Protein AF-A0AAT9FM76-F1 (afdb_monomer)

Secondary structure (DSSP, 8-state):
----------------PPPEEEEEEEETTTSTT----TT--BSSTTT-BS--EEEEE-SBSSSSSHHHHTS-B-TTSPBP-SBPPEEETTEEESEEEE-SEEEE-S--SSSHHHHHTTEEEE-TTSS--EEEEEB-TTEEEEEEEEE---SSTT---EEEEEEE-SSSSS--EE-B-EEEES----SS---EEEEEEB-SS--EEEES--SEEEEEEE--SEEEEEEE-TTSTT------B-EEEEEEEEPPPHHHHHHHHHHHHHHHHHTT-

Solvent-accessible surface area (backbone atoms only — not comparable to full-atom values): 14380 Å² total; per-residue (Å²): 133,87,81,83,80,80,84,79,80,80,79,78,77,78,77,78,71,61,57,30,37,30,41,32,35,28,47,60,61,76,48,88,82,52,60,82,62,63,67,48,64,28,68,56,86,92,72,45,36,25,34,62,38,75,41,52,43,68,36,49,56,78,68,89,32,57,76,59,36,71,65,44,33,19,41,86,62,49,72,66,75,60,52,34,71,47,76,55,96,96,46,71,21,38,56,45,43,40,21,70,30,63,42,62,27,75,69,40,63,90,41,45,50,34,40,46,44,15,12,18,31,19,8,83,58,72,65,19,15,38,36,41,38,32,47,40,94,55,52,58,31,32,32,38,40,41,32,32,32,54,67,47,88,62,37,42,30,12,29,34,35,38,20,43,41,90,45,96,85,55,88,46,49,72,30,24,46,35,40,31,28,48,17,22,65,71,85,93,56,88,39,69,54,50,78,45,50,58,41,98,75,54,48,84,44,80,36,72,45,28,28,30,40,36,40,32,73,32,68,66,46,31,37,28,45,39,19,33,5,44,83,47,99,82,54,28,36,36,10,38,40,5,29,40,32,42,37,37,39,66,51,78,61,70,62,60,58,48,48,53,51,50,53,53,49,52,52,56,59,62,72,75,112

InterPro domains:
  IPR013424 PEP-CTERM protein-sorting domain [PF07589] (250-272)
  IPR013424 PEP-CTERM protein-sorting domain [TIGR02595] (251-273)

Structure (mmCIF, N/CA/C/O backbone):
data_AF-A0AAT9FM76-F1
#
_entry.id   AF-A0AAT9FM76-F1
#
loop_
_atom_site.group_PDB
_atom_site.id
_atom_site.type_symbol
_atom_site.label_atom_id
_atom_site.label_alt_id
_atom_site.label_comp_id
_atom_site.label_asym_id
_atom_site.label_entity_id
_atom_site.label_seq_id
_atom_site.pdbx_PDB_ins_code
_atom_site.Cartn_x
_atom_site.Cartn_y
_atom_site.Cartn_z
_atom_site.occupancy
_atom_site.B_iso_or_equiv
_atom_site.auth_seq_id
_atom_site.auth_comp_id
_atom_site.auth_asym_id
_atom_site.auth_atom_id
_atom_site.pdbx_PDB_model_num
ATOM 1 N N . MET A 1 1 ? -31.588 51.325 26.962 1.00 45.56 1 MET A N 1
ATOM 2 C CA . MET A 1 1 ? -31.644 50.296 25.898 1.00 45.56 1 MET A CA 1
ATOM 3 C C . MET A 1 1 ? -30.434 49.378 26.045 1.00 45.56 1 MET 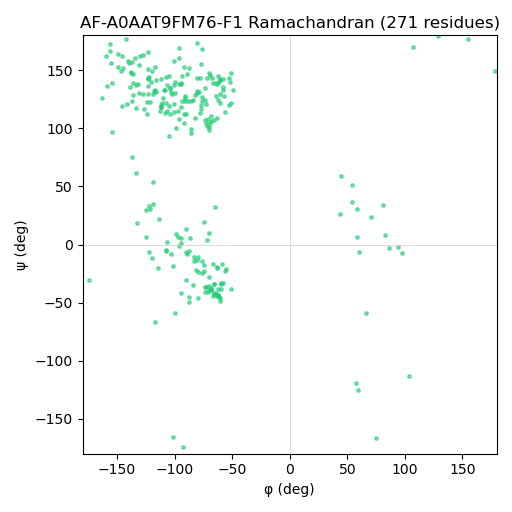A C 1
ATOM 5 O O . MET A 1 1 ? -29.325 49.854 25.832 1.00 45.56 1 MET A O 1
ATOM 9 N N . PRO A 1 2 ? -30.588 48.119 26.488 1.00 49.59 2 PRO A N 1
ATOM 10 C CA . PRO A 1 2 ? -29.449 47.225 26.673 1.00 49.59 2 PRO A CA 1
ATOM 11 C C . PRO A 1 2 ? -28.959 46.690 25.317 1.00 49.59 2 PRO A C 1
ATOM 13 O O . PRO A 1 2 ? -29.726 46.098 24.557 1.00 49.59 2 PRO A O 1
ATOM 16 N N . LYS A 1 3 ? -27.676 46.914 25.008 1.00 48.81 3 LYS A N 1
ATOM 17 C CA . LYS A 1 3 ? -26.989 46.364 23.830 1.00 48.81 3 LYS A CA 1
ATOM 18 C C . LYS A 1 3 ? -26.838 44.849 24.005 1.00 48.81 3 LYS A C 1
ATOM 20 O O . LYS A 1 3 ? -26.067 44.401 24.848 1.00 48.81 3 LYS A O 1
ATOM 25 N N . LYS A 1 4 ? -27.567 44.057 23.214 1.00 54.88 4 LYS A N 1
ATOM 26 C CA . LYS A 1 4 ? -27.349 42.607 23.115 1.00 54.88 4 LYS A CA 1
ATOM 27 C C . LYS A 1 4 ? -26.062 42.362 22.325 1.00 54.88 4 LYS A C 1
ATOM 29 O O . LYS A 1 4 ? -26.047 42.523 21.110 1.00 54.88 4 LYS A O 1
ATOM 34 N N . ILE A 1 5 ? -24.988 42.001 23.022 1.00 60.88 5 ILE A N 1
ATOM 35 C CA . ILE A 1 5 ? -23.754 41.511 22.402 1.00 60.88 5 ILE A CA 1
ATOM 36 C C . ILE A 1 5 ? -24.001 40.055 22.000 1.00 60.88 5 ILE A C 1
ATOM 38 O O . ILE A 1 5 ? -24.215 39.191 22.849 1.00 60.88 5 ILE A O 1
ATOM 42 N N . LEU A 1 6 ? -24.018 39.795 20.695 1.00 55.66 6 LEU A N 1
ATOM 43 C CA . LEU A 1 6 ? -24.096 38.454 20.134 1.00 55.66 6 LEU A CA 1
ATOM 44 C C . LEU A 1 6 ? -22.663 37.900 20.058 1.00 55.66 6 LEU A C 1
ATOM 46 O O . LEU A 1 6 ? -21.933 38.216 19.125 1.00 55.66 6 LEU A O 1
ATOM 50 N N . LEU A 1 7 ? -22.233 37.118 21.055 1.00 52.25 7 LEU A N 1
ATOM 51 C CA . LEU A 1 7 ? -20.995 36.341 20.931 1.00 52.25 7 LEU A CA 1
ATOM 52 C C . LEU A 1 7 ? -21.253 35.163 19.987 1.00 52.25 7 LEU A C 1
ATOM 54 O O . LEU A 1 7 ? -21.944 34.207 20.344 1.00 52.25 7 LEU A O 1
ATOM 58 N N . LEU A 1 8 ? -20.707 35.254 18.777 1.00 58.00 8 LEU A N 1
ATOM 59 C CA . LEU A 1 8 ? -20.619 34.149 17.835 1.00 58.00 8 LEU A CA 1
ATOM 60 C C . LEU A 1 8 ? -19.339 33.369 18.161 1.00 58.00 8 LEU A C 1
ATOM 62 O O . LEU A 1 8 ? -18.244 33.794 17.809 1.00 58.00 8 LEU A O 1
ATOM 66 N N . PHE A 1 9 ? -19.466 32.256 18.882 1.00 56.62 9 PHE A N 1
ATOM 67 C CA . PHE A 1 9 ? -18.359 31.316 19.040 1.00 56.62 9 PHE A CA 1
ATOM 68 C C . PHE A 1 9 ? -18.320 30.407 17.813 1.00 56.62 9 PHE A C 1
ATOM 70 O O . PHE A 1 9 ? -19.202 29.569 17.627 1.00 56.62 9 PHE A O 1
ATOM 77 N N . ALA A 1 10 ? -17.306 30.594 16.972 1.00 57.75 10 ALA A N 1
ATOM 78 C CA . ALA A 1 10 ? -16.964 29.641 15.930 1.00 57.75 10 ALA A CA 1
ATOM 79 C C . ALA A 1 10 ? -16.352 28.406 16.604 1.00 57.75 10 ALA A C 1
ATOM 81 O O . ALA A 1 10 ? -15.207 28.437 17.047 1.00 57.75 10 ALA A O 1
ATOM 82 N N . ALA A 1 11 ? -17.132 27.334 16.734 1.00 55.53 11 ALA A N 1
ATOM 83 C CA . ALA A 1 11 ? -16.583 26.029 17.063 1.00 55.53 11 ALA A CA 1
ATOM 84 C C . ALA A 1 11 ? -15.798 25.546 15.837 1.00 55.53 11 ALA A C 1
ATOM 86 O O . ALA A 1 11 ? -16.386 25.114 14.847 1.00 55.53 11 ALA A O 1
ATOM 87 N N . THR A 1 12 ? -14.475 25.675 15.870 1.00 50.38 12 THR A N 1
ATOM 88 C CA . THR A 1 12 ? -13.605 25.022 14.893 1.00 50.38 12 THR A CA 1
ATOM 89 C C . THR A 1 12 ? -13.650 23.527 15.175 1.00 50.38 12 THR A C 1
ATOM 91 O O . THR A 1 12 ? -12.999 23.046 16.100 1.00 50.38 12 THR A O 1
ATOM 94 N N . ALA A 1 13 ? -14.467 22.797 14.419 1.00 53.22 13 ALA A N 1
ATOM 95 C CA . ALA A 1 13 ? -14.349 21.352 14.351 1.00 53.22 13 ALA A CA 1
ATOM 96 C C . ALA A 1 13 ? -13.001 21.043 13.689 1.00 53.22 13 ALA A C 1
ATOM 98 O O . ALA A 1 13 ? -12.814 21.295 12.498 1.00 53.22 13 ALA A O 1
ATOM 99 N N . SER A 1 14 ? -12.038 20.571 14.474 1.00 50.12 14 SER A N 1
ATOM 100 C CA . SER A 1 14 ? -10.797 20.030 13.935 1.00 50.12 14 SER A CA 1
ATOM 101 C C . SER A 1 14 ? -11.145 18.725 13.228 1.00 50.12 14 SER A C 1
ATOM 103 O O . SER A 1 14 ? -11.425 17.725 13.883 1.00 50.12 14 SER A O 1
ATOM 105 N N . PHE A 1 15 ? -11.178 18.736 11.898 1.00 51.34 15 PHE A N 1
ATOM 106 C CA . PHE A 1 15 ? -11.229 17.500 11.129 1.00 51.34 15 PHE A CA 1
ATOM 107 C C . PHE A 1 15 ? -9.864 16.829 11.264 1.00 51.34 15 PHE A C 1
ATOM 109 O O . PHE A 1 15 ? -8.869 17.317 10.723 1.00 51.34 15 PHE A O 1
ATOM 116 N N . THR A 1 16 ? -9.798 15.736 12.017 1.00 57.38 16 THR A N 1
ATOM 117 C CA . THR A 1 16 ? -8.650 14.835 11.972 1.00 57.38 16 THR A CA 1
ATOM 118 C C . THR A 1 16 ? -8.593 14.249 10.565 1.00 57.38 16 THR A C 1
ATOM 120 O O . THR A 1 16 ? -9.470 13.488 10.163 1.00 57.38 16 THR A O 1
ATOM 123 N N . HIS A 1 17 ? -7.599 14.667 9.777 1.00 60.97 17 HIS A N 1
ATOM 124 C CA . HIS A 1 17 ? -7.318 14.006 8.505 1.00 60.97 17 HIS A CA 1
ATOM 125 C C . HIS A 1 17 ? -6.969 12.544 8.781 1.00 60.97 17 HIS A C 1
ATOM 127 O O . HIS A 1 17 ? -6.293 12.245 9.768 1.00 60.97 17 HIS A O 1
ATOM 133 N N . ALA A 1 18 ? -7.436 11.652 7.908 1.00 75.12 18 ALA A N 1
ATOM 134 C CA . ALA A 1 18 ? -7.062 10.247 7.937 1.00 75.12 18 ALA A CA 1
ATOM 135 C C . ALA A 1 18 ? -5.530 10.131 7.949 1.00 75.12 18 ALA A C 1
ATOM 137 O O . ALA A 1 18 ? -4.851 10.633 7.049 1.00 75.12 18 ALA A O 1
ATOM 138 N N . ALA A 1 19 ? -4.981 9.506 8.990 1.00 84.94 19 ALA A N 1
ATOM 139 C CA . ALA A 1 19 ? -3.558 9.215 9.035 1.00 84.94 19 ALA A CA 1
ATOM 140 C C . ALA A 1 19 ? -3.234 8.240 7.895 1.00 84.94 19 ALA A C 1
ATOM 142 O O . ALA A 1 19 ? -3.906 7.220 7.736 1.00 84.94 19 ALA A O 1
ATOM 143 N N . THR A 1 20 ? -2.235 8.582 7.081 1.00 94.94 20 THR A N 1
ATOM 144 C CA . THR A 1 20 ? -1.738 7.696 6.023 1.00 94.94 20 THR A CA 1
ATOM 145 C C . THR A 1 20 ? -0.419 7.088 6.465 1.00 94.94 20 THR A C 1
ATOM 147 O O . THR A 1 20 ? 0.434 7.796 6.995 1.00 94.94 20 THR A O 1
ATOM 150 N N . ILE A 1 21 ? -0.243 5.790 6.271 1.00 96.31 21 ILE A N 1
ATOM 151 C CA . ILE A 1 21 ? 0.996 5.065 6.549 1.00 96.31 21 ILE A CA 1
ATOM 152 C C . ILE A 1 21 ? 1.540 4.625 5.199 1.00 96.31 21 ILE A C 1
ATOM 154 O O . ILE A 1 21 ? 0.887 3.855 4.507 1.00 96.31 21 ILE A O 1
ATOM 158 N N . GLY A 1 22 ? 2.698 5.146 4.801 1.00 96.88 22 GLY A N 1
ATOM 159 C CA . GLY A 1 22 ? 3.333 4.792 3.530 1.00 96.88 22 GLY A CA 1
ATOM 160 C C . GLY A 1 22 ? 4.566 3.951 3.781 1.00 96.88 22 GLY A C 1
ATOM 161 O O . GLY A 1 22 ? 5.378 4.311 4.637 1.00 96.88 22 GLY A O 1
ATOM 162 N N . VAL A 1 23 ? 4.704 2.852 3.052 1.00 95.12 23 VAL A N 1
ATOM 163 C CA . VAL A 1 23 ? 5.852 1.950 3.120 1.00 95.12 23 VAL A CA 1
ATOM 164 C C . VAL A 1 23 ? 6.456 1.829 1.729 1.00 95.12 23 VAL A C 1
ATOM 166 O O . VAL A 1 23 ? 5.732 1.587 0.766 1.00 95.12 23 VAL A O 1
ATOM 169 N N . ASN A 1 24 ? 7.769 2.017 1.635 1.00 94.25 24 ASN A N 1
ATOM 170 C CA . ASN A 1 24 ? 8.544 1.876 0.406 1.00 94.25 24 ASN A CA 1
ATOM 171 C C . ASN A 1 24 ? 9.582 0.759 0.577 1.00 94.25 24 ASN A C 1
ATOM 173 O O . ASN A 1 24 ? 10.308 0.752 1.576 1.00 94.25 24 ASN A O 1
ATOM 177 N N . PHE A 1 25 ? 9.665 -0.152 -0.389 1.00 91.12 25 PHE A N 1
ATOM 178 C CA . PHE A 1 25 ? 10.603 -1.269 -0.376 1.00 91.12 25 PHE A CA 1
ATOM 179 C C . PHE A 1 25 ? 11.873 -0.907 -1.155 1.00 91.12 25 PHE A C 1
ATOM 181 O O . PHE A 1 25 ? 11.840 -0.626 -2.350 1.00 91.12 25 PHE A O 1
ATOM 188 N N . LEU A 1 26 ? 13.014 -0.909 -0.468 1.00 86.69 26 LEU A N 1
ATOM 189 C CA . LEU A 1 26 ? 14.335 -0.618 -1.024 1.00 86.69 26 LEU A CA 1
ATOM 190 C C . LEU A 1 26 ? 15.099 -1.920 -1.288 1.00 86.69 26 LEU A C 1
ATOM 192 O O . LEU A 1 26 ? 15.145 -2.787 -0.422 1.00 86.69 26 LEU A O 1
ATOM 196 N N . HIS A 1 27 ? 15.784 -2.045 -2.421 1.00 83.94 27 HIS A N 1
ATOM 197 C CA . HIS A 1 27 ? 16.602 -3.218 -2.733 1.00 83.94 27 HIS A CA 1
ATOM 198 C C . HIS A 1 27 ? 17.850 -3.340 -1.837 1.00 83.94 27 HIS A C 1
ATOM 200 O O . HIS A 1 27 ? 18.877 -2.688 -2.048 1.00 83.94 27 HIS A O 1
ATOM 206 N N . ASN A 1 28 ? 17.818 -4.286 -0.898 1.00 73.38 28 ASN A N 1
ATOM 207 C CA . ASN A 1 28 ? 18.973 -4.760 -0.119 1.00 73.38 28 ASN A CA 1
ATOM 208 C C . ASN A 1 28 ? 19.713 -3.678 0.706 1.00 73.38 28 ASN A C 1
ATOM 210 O O . ASN A 1 28 ? 20.761 -3.947 1.275 1.00 73.38 28 ASN A O 1
ATOM 214 N N . GLY A 1 29 ? 19.214 -2.437 0.781 1.00 63.97 29 GLY A N 1
ATOM 215 C CA . GLY A 1 29 ? 19.699 -1.367 1.672 1.00 63.97 29 GLY A CA 1
ATOM 216 C C . GLY A 1 29 ? 21.161 -0.906 1.512 1.00 63.97 29 GLY A C 1
ATOM 217 O O . GLY A 1 29 ? 21.560 0.058 2.160 1.00 63.97 29 GLY A O 1
ATOM 218 N N . THR A 1 30 ? 21.981 -1.555 0.678 1.00 63.09 30 THR A N 1
ATOM 219 C CA . THR A 1 30 ? 23.436 -1.318 0.596 1.00 63.09 30 THR A CA 1
ATOM 220 C C . THR A 1 30 ? 23.877 -0.484 -0.601 1.00 63.09 30 THR A C 1
ATOM 222 O O . THR A 1 30 ? 25.054 -0.139 -0.702 1.00 63.09 30 THR A O 1
ATOM 225 N N . ASN A 1 31 ? 22.990 -0.186 -1.546 1.00 69.38 31 ASN A N 1
ATOM 226 C CA . ASN A 1 31 ? 23.361 0.555 -2.748 1.00 69.38 31 ASN A CA 1
ATOM 227 C C . ASN A 1 31 ? 23.099 2.059 -2.563 1.00 69.38 31 ASN A C 1
ATOM 229 O O . ASN A 1 31 ? 22.035 2.428 -2.060 1.00 69.38 31 ASN A O 1
ATOM 233 N N . PRO A 1 32 ? 24.007 2.935 -3.023 1.00 61.19 32 PRO A N 1
ATOM 234 C CA . PRO A 1 32 ? 23.791 4.381 -3.021 1.00 61.19 32 PRO A CA 1
ATOM 235 C C . PRO A 1 32 ? 22.564 4.837 -3.825 1.00 61.19 32 PRO A C 1
ATOM 237 O O . PRO A 1 32 ? 22.105 5.951 -3.619 1.00 61.19 32 PRO A O 1
ATOM 240 N N . ASP A 1 33 ? 22.005 4.007 -4.705 1.00 66.62 33 ASP A N 1
ATOM 241 C CA . ASP A 1 33 ? 20.773 4.322 -5.432 1.00 66.62 33 ASP A CA 1
ATOM 242 C C . ASP A 1 33 ? 19.497 3.865 -4.702 1.00 66.62 33 ASP A C 1
ATOM 244 O O . ASP A 1 33 ? 18.413 3.907 -5.276 1.00 66.62 33 ASP A O 1
ATOM 248 N N . ASP A 1 34 ? 19.579 3.494 -3.426 1.00 68.06 34 ASP A N 1
ATOM 249 C CA . ASP A 1 34 ? 18.416 3.221 -2.569 1.00 68.06 34 ASP A CA 1
ATOM 250 C C . ASP A 1 34 ? 18.386 4.171 -1.379 1.00 68.06 34 ASP A C 1
ATOM 252 O O . ASP A 1 34 ? 18.373 3.785 -0.210 1.00 68.06 34 ASP A O 1
ATOM 256 N N . ILE A 1 35 ? 18.435 5.461 -1.685 1.00 71.19 35 ILE A N 1
ATOM 257 C CA . ILE A 1 35 ? 18.436 6.496 -0.663 1.00 71.19 35 ILE A CA 1
ATOM 258 C C . ILE A 1 35 ? 16.997 6.854 -0.337 1.00 71.19 35 ILE A C 1
ATOM 260 O O . ILE A 1 35 ? 16.245 7.292 -1.202 1.00 71.19 35 ILE A O 1
ATOM 264 N N . ALA A 1 36 ? 16.633 6.746 0.938 1.00 76.44 36 ALA A N 1
ATOM 265 C CA . ALA A 1 36 ? 15.428 7.377 1.447 1.00 76.44 36 ALA A CA 1
ATOM 266 C C . ALA A 1 36 ? 15.419 8.862 1.051 1.00 76.44 36 ALA A C 1
ATOM 268 O O . ALA A 1 36 ? 16.311 9.620 1.429 1.00 76.44 36 ALA A O 1
ATOM 269 N N . PHE A 1 37 ? 14.392 9.311 0.332 1.00 79.44 37 PHE A N 1
ATOM 270 C CA . PHE A 1 37 ? 14.277 10.701 -0.134 1.00 79.44 37 PHE A CA 1
ATOM 271 C C . PHE A 1 37 ? 13.903 11.699 0.986 1.00 79.44 37 PHE A C 1
ATOM 273 O O . PHE A 1 37 ? 13.442 12.813 0.724 1.00 79.44 37 PHE A O 1
ATOM 280 N N . GLY A 1 38 ? 14.119 11.319 2.250 1.00 80.69 38 GLY A N 1
ATOM 281 C CA . GLY A 1 38 ? 13.852 12.132 3.430 1.00 80.69 38 GLY A CA 1
ATOM 282 C C . GLY A 1 38 ? 12.381 12.527 3.530 1.00 80.69 38 GLY A C 1
ATOM 283 O O . GLY A 1 38 ? 11.507 11.669 3.517 1.00 80.69 38 GLY A O 1
ATOM 284 N N . THR A 1 39 ? 12.127 13.833 3.635 1.00 81.88 39 THR A N 1
ATOM 285 C CA . THR A 1 39 ? 10.781 14.421 3.750 1.00 81.88 39 THR A CA 1
ATOM 286 C C . THR A 1 39 ? 10.190 14.868 2.410 1.00 81.88 39 THR A C 1
ATOM 288 O O . THR A 1 39 ? 9.134 15.510 2.384 1.00 81.88 39 THR A O 1
ATOM 291 N N . ALA A 1 40 ? 10.869 14.588 1.290 1.00 93.38 40 ALA A N 1
ATOM 292 C CA . ALA A 1 40 ? 10.354 14.937 -0.026 1.00 93.38 40 ALA A CA 1
ATOM 293 C C . ALA A 1 40 ? 9.021 14.221 -0.279 1.00 93.38 40 ALA A C 1
ATOM 295 O O . ALA A 1 40 ? 8.832 13.066 0.088 1.00 93.38 40 ALA A O 1
ATOM 296 N N . THR A 1 41 ? 8.071 14.927 -0.890 1.00 95.69 41 THR A N 1
ATOM 297 C CA . THR A 1 41 ? 6.745 14.363 -1.158 1.00 95.69 41 THR A CA 1
ATOM 298 C C . THR A 1 41 ? 6.807 13.401 -2.338 1.00 95.69 41 THR A C 1
ATOM 300 O O . THR A 1 41 ? 7.267 13.782 -3.414 1.00 95.69 41 THR A O 1
ATOM 303 N N . ALA A 1 42 ? 6.310 12.183 -2.134 1.00 96.88 42 ALA A N 1
ATOM 304 C CA . ALA A 1 42 ? 6.171 11.164 -3.168 1.00 96.88 42 ALA A CA 1
ATOM 305 C C . ALA A 1 42 ? 4.796 10.487 -3.111 1.00 96.88 42 ALA A C 1
ATOM 307 O O . ALA A 1 42 ? 4.121 10.525 -2.078 1.00 96.88 42 ALA A O 1
ATOM 308 N N . GLY A 1 43 ? 4.411 9.855 -4.217 1.00 97.19 43 GLY A N 1
ATOM 309 C CA . GLY A 1 43 ? 3.136 9.168 -4.404 1.00 97.19 43 GLY A CA 1
ATOM 310 C C . GLY A 1 43 ? 2.178 9.923 -5.324 1.00 97.19 43 GLY A C 1
ATOM 311 O O . GLY A 1 43 ? 2.405 11.076 -5.702 1.00 97.19 43 GLY A O 1
ATOM 312 N N . VAL A 1 44 ? 1.092 9.257 -5.705 1.00 97.56 44 VAL A N 1
ATOM 313 C CA . VAL A 1 44 ? 0.054 9.817 -6.572 1.00 97.56 44 VAL A CA 1
ATOM 314 C C . VAL A 1 44 ? -0.863 10.754 -5.785 1.00 97.56 44 VAL A C 1
ATOM 316 O O . VAL A 1 44 ? -1.175 10.510 -4.622 1.00 97.56 44 VAL A O 1
ATOM 319 N N . ALA A 1 45 ? -1.326 11.843 -6.401 1.00 95.75 45 ALA A N 1
ATOM 320 C CA . ALA A 1 45 ? -2.362 12.682 -5.800 1.00 95.75 45 ALA A CA 1
ATOM 321 C C . ALA A 1 45 ? -3.711 11.925 -5.740 1.00 95.75 45 ALA A C 1
ATOM 323 O O . ALA A 1 45 ? -4.031 11.208 -6.686 1.00 95.75 45 ALA A O 1
ATOM 324 N N . PRO A 1 46 ? -4.530 12.096 -4.682 1.00 95.69 46 PRO A N 1
ATOM 325 C CA . PRO A 1 46 ? -4.342 12.989 -3.533 1.00 95.69 46 PRO A CA 1
ATOM 326 C C . PRO A 1 46 ? -3.525 12.381 -2.376 1.00 95.69 46 PRO A C 1
ATOM 328 O O . PRO A 1 46 ? -3.415 13.007 -1.327 1.00 95.69 46 PRO A O 1
ATOM 331 N N . TYR A 1 47 ? -2.974 11.178 -2.538 1.00 96.19 47 TYR A N 1
ATOM 332 C CA . TYR A 1 47 ? -2.332 10.413 -1.465 1.00 96.19 47 TYR A CA 1
ATOM 333 C C . TYR A 1 47 ? -0.874 10.792 -1.196 1.00 96.19 47 TYR A C 1
ATOM 335 O O . TYR A 1 47 ? -0.315 10.354 -0.196 1.00 96.19 47 TYR A O 1
ATOM 343 N N . ALA A 1 48 ? -0.243 11.588 -2.060 1.00 96.31 48 ALA A N 1
ATOM 344 C CA . ALA A 1 48 ? 1.168 11.940 -1.943 1.00 96.31 48 ALA A CA 1
ATOM 345 C C . ALA A 1 48 ? 1.550 12.438 -0.530 1.00 96.31 48 ALA A C 1
ATOM 347 O O . ALA A 1 48 ? 0.875 13.295 0.045 1.00 96.31 48 ALA A O 1
ATOM 348 N N . GLN A 1 49 ? 2.649 11.919 0.027 1.00 95.12 49 GLN A N 1
ATOM 349 C CA . GLN A 1 49 ? 3.101 12.229 1.389 1.00 95.12 49 GLN A CA 1
ATOM 350 C C . GLN A 1 49 ? 4.619 12.395 1.482 1.00 95.12 49 GLN A C 1
ATOM 352 O O . GLN A 1 49 ? 5.362 11.854 0.664 1.00 95.12 49 GLN A O 1
ATOM 357 N N . GLY A 1 50 ? 5.077 13.137 2.496 1.00 94.00 50 GLY A N 1
ATOM 358 C CA . GLY A 1 50 ? 6.505 13.372 2.747 1.00 94.00 50 GLY A CA 1
ATOM 359 C C . GLY A 1 50 ? 7.174 12.350 3.666 1.00 94.00 50 GLY A C 1
ATOM 360 O O . GLY A 1 50 ? 8.355 12.082 3.511 1.00 94.00 50 GLY A O 1
ATOM 361 N N . ASN A 1 51 ? 6.441 11.765 4.618 1.00 93.75 51 ASN A N 1
ATOM 362 C CA . ASN A 1 51 ? 7.009 10.827 5.590 1.00 93.75 51 ASN A CA 1
ATOM 363 C C . ASN A 1 51 ? 6.736 9.384 5.154 1.00 93.75 51 ASN A C 1
ATOM 365 O O . ASN A 1 51 ? 5.627 8.887 5.339 1.00 93.75 51 ASN A O 1
ATOM 369 N N . TRP A 1 52 ? 7.726 8.729 4.551 1.00 94.75 52 TRP A N 1
ATOM 370 C CA . TRP A 1 52 ? 7.662 7.320 4.153 1.00 94.75 52 TRP A CA 1
ATOM 371 C C . TRP A 1 52 ? 8.479 6.440 5.098 1.00 94.75 52 TRP A C 1
ATOM 373 O O . TRP A 1 52 ? 9.534 6.846 5.582 1.00 94.75 52 TRP A O 1
ATOM 383 N N . ASN A 1 53 ? 7.996 5.223 5.338 1.00 93.00 53 ASN A N 1
ATOM 384 C CA . ASN A 1 53 ? 8.720 4.193 6.070 1.00 93.00 53 ASN A CA 1
ATOM 385 C C . ASN A 1 53 ? 9.492 3.347 5.055 1.00 93.00 53 ASN A C 1
ATOM 387 O O . ASN A 1 53 ? 8.887 2.665 4.230 1.00 93.00 53 ASN A O 1
ATOM 391 N N . PHE A 1 54 ? 10.816 3.425 5.080 1.00 89.62 54 PHE A N 1
ATOM 392 C CA . PHE A 1 54 ? 11.668 2.724 4.124 1.00 89.62 54 PHE A CA 1
ATOM 393 C C . PHE A 1 54 ? 12.102 1.379 4.702 1.00 89.62 54 PHE A C 1
ATOM 395 O O . PHE A 1 54 ? 12.704 1.343 5.774 1.00 89.62 54 PHE A O 1
ATOM 402 N N . MET A 1 55 ? 11.806 0.297 3.987 1.00 86.62 55 MET A N 1
ATOM 403 C CA . MET A 1 55 ? 12.158 -1.067 4.381 1.00 86.62 55 MET A CA 1
ATOM 404 C C . MET A 1 55 ? 13.287 -1.562 3.492 1.00 86.62 55 MET A C 1
ATOM 406 O O . MET A 1 55 ? 13.138 -1.588 2.270 1.00 86.62 55 MET A O 1
ATOM 410 N N . ALA A 1 56 ? 14.416 -1.941 4.086 1.00 77.12 56 ALA A N 1
ATOM 411 C CA . ALA A 1 56 ? 15.493 -2.580 3.343 1.00 77.12 56 ALA A CA 1
ATOM 412 C C . ALA A 1 56 ? 15.103 -4.037 3.109 1.00 77.12 56 ALA A C 1
ATOM 414 O O . ALA A 1 56 ? 14.940 -4.785 4.056 1.00 77.12 56 ALA A O 1
ATOM 415 N N . THR A 1 57 ? 14.925 -4.467 1.872 1.00 68.69 57 THR A N 1
ATOM 416 C CA . THR A 1 57 ? 14.412 -5.814 1.620 1.00 68.69 57 THR A CA 1
ATOM 417 C C . THR A 1 57 ? 15.505 -6.879 1.768 1.00 68.69 57 THR A C 1
ATOM 419 O O . THR A 1 57 ? 16.545 -6.756 1.119 1.00 68.69 57 THR A O 1
ATOM 422 N N . ASP A 1 58 ? 15.247 -7.954 2.507 1.00 65.69 58 ASP A N 1
ATOM 423 C CA . ASP A 1 58 ? 16.112 -9.133 2.675 1.00 65.69 58 ASP A CA 1
ATOM 424 C C . ASP A 1 58 ? 15.448 -10.440 2.179 1.00 65.69 58 ASP A C 1
ATOM 426 O O . ASP A 1 58 ? 15.687 -11.513 2.727 1.00 65.69 58 ASP A O 1
ATOM 430 N N . TRP A 1 59 ? 14.640 -10.354 1.107 1.00 65.56 59 TRP A N 1
ATOM 431 C CA . TRP A 1 59 ? 13.724 -11.391 0.574 1.00 65.56 59 TRP A CA 1
ATOM 432 C C . TRP A 1 59 ? 12.564 -11.728 1.509 1.00 65.56 59 TRP A C 1
ATOM 434 O O . TRP A 1 59 ? 11.417 -11.488 1.153 1.00 65.56 59 TRP A O 1
ATOM 444 N N . SER A 1 60 ? 12.843 -12.171 2.727 1.00 64.12 60 SER A N 1
ATOM 445 C CA . SER A 1 60 ? 11.828 -12.384 3.758 1.00 64.12 60 SER A CA 1
ATOM 446 C C . SER A 1 60 ? 12.056 -11.344 4.840 1.00 64.12 60 SER A C 1
ATOM 448 O O . SER A 1 60 ? 13.141 -11.371 5.417 1.00 64.12 60 SER A O 1
ATOM 450 N N . GLY A 1 61 ? 11.093 -10.457 5.111 1.00 58.34 61 GLY A N 1
ATOM 451 C CA . GLY A 1 61 ? 11.224 -9.293 6.005 1.00 58.34 61 GLY A CA 1
ATOM 452 C C . GLY A 1 61 ? 11.467 -9.600 7.493 1.00 58.34 61 GLY A C 1
ATOM 453 O O . GLY A 1 61 ? 11.019 -8.843 8.345 1.00 58.34 61 GLY A O 1
ATOM 454 N N . ASN A 1 62 ? 12.168 -10.687 7.805 1.00 59.12 62 ASN A N 1
ATOM 455 C CA . ASN A 1 62 ? 12.083 -11.477 9.025 1.00 59.12 62 ASN A CA 1
ATOM 456 C C . ASN A 1 62 ? 13.360 -11.396 9.874 1.00 59.12 62 ASN A C 1
ATOM 458 O O . ASN A 1 62 ? 13.650 -12.308 10.634 1.00 59.12 62 ASN A O 1
ATOM 462 N N . GLY A 1 63 ? 14.197 -10.373 9.735 1.00 60.22 63 GLY A N 1
ATOM 463 C CA . GLY A 1 63 ? 15.285 -10.208 10.703 1.00 60.22 63 GLY A CA 1
ATOM 464 C C . GLY A 1 63 ? 16.103 -8.942 10.556 1.00 60.22 63 GLY A C 1
ATOM 465 O O . GLY A 1 63 ? 16.584 -8.408 11.555 1.00 60.22 63 GLY A O 1
ATOM 466 N N . VAL A 1 64 ? 16.253 -8.422 9.336 1.00 61.41 64 VAL A N 1
ATOM 467 C CA . VAL A 1 64 ? 16.979 -7.160 9.128 1.00 61.41 64 VAL A CA 1
ATOM 468 C C . VAL A 1 64 ? 16.103 -5.943 9.467 1.00 61.41 64 VAL A C 1
ATOM 470 O O . VAL A 1 64 ? 16.632 -4.890 9.827 1.00 61.41 64 VAL A O 1
ATOM 473 N N . ASN A 1 65 ? 14.771 -6.080 9.422 1.00 64.06 65 ASN A N 1
ATOM 474 C CA . ASN A 1 65 ? 13.836 -4.952 9.520 1.00 64.06 65 ASN A CA 1
ATOM 475 C C . ASN A 1 65 ? 13.055 -4.835 10.833 1.00 64.06 65 ASN A C 1
ATOM 477 O O . ASN A 1 65 ? 12.385 -3.819 11.012 1.00 64.06 65 ASN A O 1
ATOM 481 N N . ASP A 1 66 ? 13.161 -5.779 11.770 1.00 67.31 66 ASP A N 1
ATOM 482 C CA . ASP A 1 66 ? 12.375 -5.794 13.019 1.00 67.31 66 ASP A CA 1
ATOM 483 C C . ASP A 1 66 ? 12.453 -4.445 13.778 1.00 67.31 66 ASP A C 1
ATOM 485 O O . ASP A 1 66 ? 11.468 -3.909 14.297 1.00 67.31 6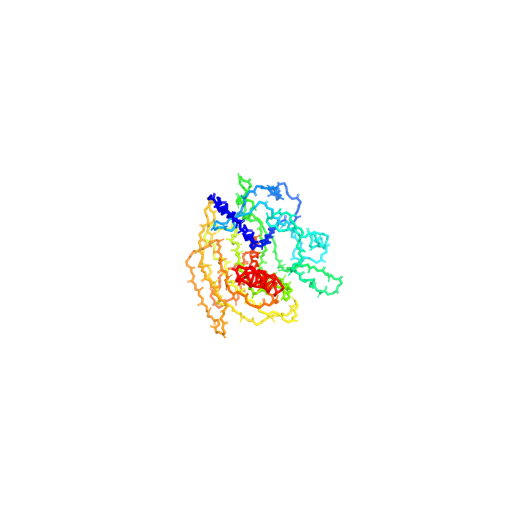6 ASP A O 1
ATOM 489 N N . ALA A 1 67 ? 13.629 -3.806 13.791 1.00 62.28 67 ALA A N 1
ATOM 490 C CA . ALA A 1 67 ? 13.814 -2.492 14.416 1.00 62.28 67 ALA A CA 1
ATOM 491 C C . ALA A 1 67 ? 13.121 -1.340 13.651 1.00 62.28 67 ALA A C 1
ATOM 493 O O . ALA A 1 67 ? 12.602 -0.405 14.265 1.00 62.28 67 ALA A O 1
ATOM 494 N N . ALA A 1 68 ? 13.084 -1.394 12.318 1.00 65.56 68 ALA A N 1
ATOM 495 C CA . ALA A 1 68 ? 12.393 -0.401 11.492 1.00 65.56 68 ALA A CA 1
ATOM 496 C C . ALA A 1 68 ? 10.864 -0.575 11.568 1.00 65.56 68 ALA A C 1
ATOM 498 O O . ALA A 1 68 ? 10.118 0.402 11.647 1.00 65.56 68 ALA A O 1
ATOM 499 N N . LEU A 1 69 ? 10.393 -1.821 11.640 1.00 70.44 69 LEU A N 1
ATOM 500 C CA . LEU A 1 69 ? 8.973 -2.177 11.672 1.00 70.44 69 LEU A CA 1
ATOM 501 C C . LEU A 1 69 ? 8.290 -1.883 13.015 1.00 70.44 69 LEU A C 1
ATOM 503 O O . LEU A 1 69 ? 7.063 -1.753 13.082 1.00 70.44 69 LEU A O 1
ATOM 507 N N . THR A 1 70 ? 9.065 -1.694 14.084 1.00 70.19 70 THR A N 1
ATOM 508 C CA . THR A 1 70 ? 8.550 -1.276 15.398 1.00 70.19 70 THR A CA 1
ATOM 509 C C . THR A 1 70 ? 8.350 0.239 15.532 1.00 70.19 70 THR A C 1
ATOM 511 O O . THR A 1 70 ? 7.635 0.671 16.440 1.00 70.19 70 THR A O 1
ATOM 514 N N . SER A 1 71 ? 8.908 1.051 14.626 1.00 85.25 71 SER A N 1
ATOM 515 C CA . SER A 1 71 ? 8.947 2.521 14.730 1.00 85.25 71 SER A CA 1
ATOM 516 C C . SER A 1 71 ? 8.299 3.257 13.548 1.00 85.25 71 SER A C 1
ATOM 518 O O . SER A 1 71 ? 8.700 4.366 13.198 1.00 85.25 71 SER A O 1
ATOM 520 N N . LEU A 1 72 ? 7.252 2.663 12.961 1.00 91.94 72 LEU A N 1
ATOM 521 C CA . LEU A 1 72 ? 6.527 3.266 11.840 1.00 91.94 72 LEU A CA 1
ATOM 522 C C . LEU A 1 72 ? 5.943 4.643 12.186 1.00 91.94 72 LEU A C 1
ATOM 524 O O . LEU A 1 72 ? 5.387 4.857 13.270 1.00 91.94 72 LEU A O 1
ATOM 528 N N . VAL A 1 73 ? 5.984 5.547 11.209 1.00 94.00 73 VAL A N 1
ATOM 529 C CA . VAL A 1 73 ? 5.377 6.879 11.264 1.00 94.00 73 VAL A CA 1
ATOM 530 C C . VAL A 1 73 ? 4.288 7.057 10.207 1.00 94.00 73 VAL A C 1
ATOM 532 O O . VAL A 1 73 ? 4.281 6.430 9.147 1.00 94.00 73 VAL A O 1
ATOM 535 N N . THR A 1 74 ? 3.347 7.940 10.513 1.00 95.31 74 THR A N 1
ATOM 536 C CA . THR A 1 74 ? 2.298 8.404 9.602 1.00 95.31 74 THR A CA 1
ATOM 537 C C . THR A 1 74 ? 2.829 9.488 8.660 1.00 95.31 74 THR A C 1
ATOM 539 O O . THR A 1 74 ? 3.915 10.033 8.859 1.00 95.31 74 THR A O 1
ATOM 542 N N . SER A 1 75 ? 2.015 9.904 7.691 1.00 93.88 75 SER A N 1
ATOM 543 C CA . SER A 1 75 ? 2.283 11.011 6.768 1.00 93.88 75 SER A CA 1
ATOM 544 C C . SER A 1 75 ? 2.593 12.340 7.468 1.00 93.88 75 SER A C 1
ATOM 546 O O . SER A 1 75 ? 3.261 13.192 6.885 1.00 93.88 75 SER A O 1
ATOM 548 N N . THR A 1 76 ? 2.183 12.507 8.730 1.00 92.50 76 THR A N 1
ATOM 549 C CA . THR A 1 76 ? 2.489 13.682 9.570 1.00 92.50 76 THR A CA 1
ATOM 550 C C . THR A 1 76 ? 3.786 13.555 10.377 1.00 92.50 76 THR A C 1
ATOM 552 O O . THR A 1 76 ? 4.203 14.521 11.011 1.00 92.50 76 THR A O 1
ATOM 555 N N . GLY A 1 77 ? 4.417 12.377 10.381 1.00 92.31 77 GLY A N 1
ATOM 556 C CA . GLY A 1 77 ? 5.573 12.052 11.219 1.00 92.31 77 GLY A CA 1
ATOM 557 C C . GLY A 1 77 ? 5.210 11.545 12.621 1.00 92.31 77 GLY A C 1
ATOM 558 O O . GLY A 1 77 ? 6.100 11.171 13.379 1.00 92.31 77 GLY A O 1
ATOM 559 N N . ALA A 1 78 ? 3.923 11.502 12.985 1.00 92.88 78 ALA A N 1
ATOM 560 C CA . ALA A 1 78 ? 3.482 10.899 14.243 1.00 92.88 78 ALA A CA 1
ATOM 561 C C . ALA A 1 78 ? 3.651 9.372 14.217 1.00 92.88 78 ALA A C 1
ATOM 563 O O . ALA A 1 78 ? 3.441 8.760 13.171 1.00 92.88 78 ALA A O 1
ATOM 564 N N . ALA A 1 79 ? 3.971 8.765 15.362 1.00 93.31 79 ALA A N 1
ATOM 565 C CA . ALA A 1 79 ? 4.073 7.313 15.494 1.00 93.31 79 ALA A CA 1
ATOM 566 C C . ALA A 1 79 ? 2.741 6.616 15.166 1.00 93.31 79 ALA A C 1
ATOM 568 O O . ALA A 1 79 ? 1.666 7.102 15.522 1.00 93.31 79 ALA A O 1
ATOM 569 N N . VAL A 1 80 ? 2.822 5.461 14.510 1.00 92.50 80 VAL A N 1
ATOM 570 C CA . VAL A 1 80 ? 1.664 4.626 14.181 1.00 92.50 80 VAL A CA 1
ATOM 571 C C . VAL A 1 80 ? 1.139 3.924 15.432 1.00 92.50 80 VAL A C 1
ATOM 573 O O . VAL A 1 80 ? 1.868 3.186 16.095 1.00 92.50 80 VAL A O 1
ATOM 576 N N . THR A 1 81 ? -0.147 4.113 15.732 1.00 91.19 81 THR A N 1
ATOM 577 C CA . THR A 1 81 ? -0.806 3.501 16.900 1.00 91.19 81 THR A CA 1
ATOM 578 C C . THR A 1 81 ? -1.892 2.496 16.541 1.00 91.19 81 THR A C 1
ATOM 580 O O . THR A 1 81 ? -2.204 1.653 17.370 1.00 91.19 81 THR A O 1
ATOM 583 N N . ASN A 1 82 ? -2.434 2.559 15.325 1.00 90.94 82 ASN A N 1
ATOM 584 C CA . ASN A 1 82 ? -3.610 1.807 14.880 1.00 90.94 82 ASN A CA 1
ATOM 585 C C . ASN A 1 82 ? -3.297 0.509 14.114 1.00 90.94 82 ASN A C 1
ATOM 587 O O . ASN A 1 82 ? -4.207 -0.133 13.593 1.00 90.94 82 ASN A O 1
ATOM 591 N N . LEU A 1 83 ? -2.020 0.125 14.037 1.00 94.31 83 LEU A N 1
ATOM 592 C CA . LEU A 1 83 ? -1.611 -1.202 13.572 1.00 94.31 83 LEU A CA 1
ATOM 593 C C . LEU A 1 83 ? -1.387 -2.131 14.767 1.00 94.31 83 LEU A C 1
ATOM 595 O O . LEU A 1 83 ? -0.781 -1.729 15.763 1.00 94.31 83 LEU A O 1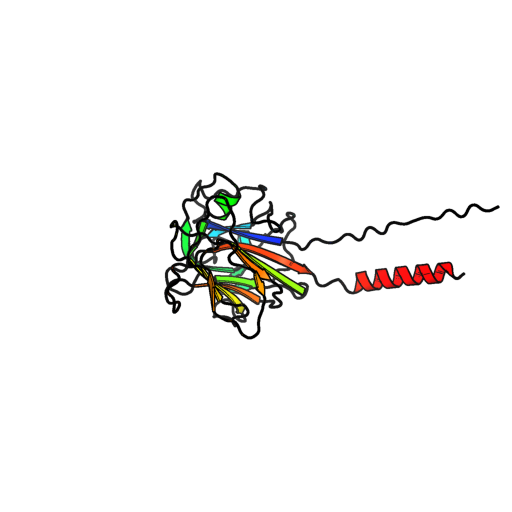
ATOM 599 N N . LEU A 1 84 ? -1.832 -3.375 14.673 1.00 94.44 84 LEU A N 1
ATOM 600 C CA . LEU A 1 84 ? -1.512 -4.420 15.637 1.00 94.44 84 LEU A CA 1
ATOM 601 C C . LEU A 1 84 ? -0.226 -5.146 15.210 1.00 94.44 84 LEU A C 1
ATOM 603 O O . LEU A 1 84 ? 0.033 -5.276 14.013 1.00 94.44 84 LEU A O 1
ATOM 607 N N . PRO A 1 85 ? 0.599 -5.618 16.161 1.00 92.56 85 PRO A N 1
ATOM 608 C CA . PRO A 1 85 ? 1.724 -6.483 15.833 1.00 92.56 85 PRO A CA 1
ATOM 609 C C . PRO A 1 85 ? 1.251 -7.813 15.233 1.00 92.56 85 PRO A C 1
ATOM 611 O O . PRO A 1 85 ? 0.301 -8.423 15.723 1.00 92.56 85 PRO A O 1
ATOM 614 N N . ILE A 1 86 ? 1.955 -8.278 14.208 1.00 91.56 86 ILE A N 1
ATOM 615 C CA . ILE A 1 86 ? 1.768 -9.556 13.530 1.00 91.56 86 ILE A CA 1
ATOM 616 C C . ILE A 1 86 ? 2.882 -10.478 14.012 1.00 91.56 86 ILE A C 1
ATOM 618 O O . ILE A 1 86 ? 4.055 -10.237 13.733 1.00 91.56 86 ILE A O 1
ATOM 622 N N . THR A 1 87 ? 2.525 -11.521 14.759 1.00 89.38 87 THR A N 1
ATOM 623 C CA . THR A 1 87 ? 3.492 -12.503 15.261 1.00 89.38 87 THR A CA 1
ATOM 624 C C . THR A 1 87 ? 3.659 -13.655 14.280 1.00 89.38 87 THR A C 1
ATOM 626 O O . THR A 1 87 ? 2.681 -14.300 13.908 1.00 89.38 87 THR A O 1
ATOM 629 N N . TYR A 1 88 ? 4.905 -13.955 13.923 1.00 83.12 88 TYR A N 1
ATOM 630 C CA . TYR A 1 88 ? 5.265 -15.103 13.096 1.00 83.12 88 TYR A CA 1
ATOM 631 C C . TYR A 1 88 ? 6.623 -15.652 13.559 1.00 83.12 88 TYR A C 1
ATOM 633 O O . TYR A 1 88 ? 7.638 -14.958 13.595 1.00 83.12 88 TYR A O 1
ATOM 641 N N . GLY A 1 89 ? 6.646 -16.911 13.997 1.00 85.19 89 GLY A N 1
ATOM 642 C CA . GLY A 1 89 ? 7.837 -17.480 14.632 1.00 85.19 89 GLY A CA 1
ATOM 643 C C . GLY A 1 89 ? 8.274 -16.676 15.867 1.00 85.19 89 GLY A C 1
ATOM 644 O O . GLY A 1 89 ? 7.523 -16.579 16.836 1.00 85.19 89 GLY A O 1
ATOM 645 N N . ILE A 1 90 ? 9.495 -16.131 15.837 1.00 83.81 90 ILE A N 1
ATOM 646 C CA . ILE A 1 90 ? 10.069 -15.300 16.915 1.00 83.81 90 ILE A CA 1
ATOM 647 C C . ILE A 1 90 ? 9.916 -13.788 16.675 1.00 83.81 90 ILE A C 1
ATOM 649 O O . ILE A 1 90 ? 10.341 -13.000 17.520 1.00 83.81 90 ILE A O 1
ATOM 653 N N . HIS A 1 91 ? 9.331 -13.392 15.545 1.00 83.88 91 HIS A N 1
ATOM 654 C CA . HIS A 1 91 ? 9.241 -12.004 15.095 1.00 83.88 91 HIS A CA 1
ATOM 655 C C . HIS A 1 91 ? 7.858 -11.412 15.382 1.00 83.88 91 HIS A C 1
ATOM 657 O O . HIS A 1 91 ? 6.873 -12.136 15.576 1.00 83.88 91 HIS A O 1
ATOM 663 N N . SER A 1 92 ? 7.789 -10.082 15.455 1.00 87.44 92 SER A N 1
ATOM 664 C CA . SER A 1 92 ? 6.572 -9.345 15.796 1.00 87.44 92 SER A CA 1
ATOM 665 C C . SER A 1 92 ? 6.601 -7.935 15.208 1.00 87.44 92 SER A C 1
ATOM 667 O O . SER A 1 92 ? 7.091 -7.003 15.851 1.00 87.44 92 SER A O 1
ATOM 669 N N . ASP A 1 93 ? 5.972 -7.764 14.049 1.00 88.50 93 ASP A N 1
ATOM 670 C CA . ASP A 1 93 ? 6.060 -6.532 13.260 1.00 88.50 93 ASP A CA 1
ATOM 671 C C . ASP A 1 93 ? 4.695 -5.911 12.990 1.00 88.50 93 ASP A C 1
ATOM 673 O O . ASP A 1 93 ? 3.691 -6.606 12.892 1.00 88.50 93 ASP A O 1
ATOM 677 N N . ARG A 1 94 ? 4.627 -4.585 12.833 1.00 90.88 94 ARG A N 1
ATOM 678 C CA . ARG A 1 94 ? 3.368 -3.898 12.472 1.00 90.88 94 ARG A CA 1
ATOM 679 C C . ARG A 1 94 ? 2.981 -4.085 11.002 1.00 90.88 94 ARG A C 1
ATOM 681 O O . ARG A 1 94 ? 1.817 -3.924 10.649 1.00 90.88 94 ARG A O 1
ATOM 688 N N . VAL A 1 95 ? 3.965 -4.383 10.160 1.00 91.81 95 VAL A N 1
ATOM 689 C CA . VAL A 1 95 ? 3.817 -4.746 8.750 1.00 91.81 95 VAL A CA 1
ATOM 690 C C . VAL A 1 95 ? 4.760 -5.915 8.528 1.00 91.81 95 VAL A C 1
ATOM 692 O O . VAL A 1 95 ? 5.946 -5.791 8.806 1.00 91.81 95 VAL A O 1
ATOM 695 N N . HIS A 1 96 ? 4.248 -7.038 8.049 1.00 90.50 96 HIS A N 1
ATOM 696 C CA . HIS A 1 96 ? 5.072 -8.186 7.676 1.00 90.50 96 HIS A CA 1
ATOM 697 C C . HIS A 1 96 ? 4.999 -8.356 6.165 1.00 90.50 96 HIS A C 1
ATOM 699 O O . HIS A 1 96 ? 3.945 -8.132 5.578 1.00 90.50 96 HIS A O 1
ATOM 705 N N . TYR A 1 97 ? 6.094 -8.734 5.524 1.00 91.19 97 TYR A N 1
ATOM 706 C CA . TYR A 1 97 ? 6.105 -9.003 4.095 1.00 91.19 97 TYR A CA 1
ATOM 707 C C . TYR A 1 97 ? 7.063 -10.145 3.783 1.00 91.19 97 TYR A C 1
ATOM 709 O O . TYR A 1 97 ? 8.055 -10.349 4.485 1.00 91.19 97 TYR A O 1
ATOM 717 N N . ASP A 1 98 ? 6.761 -10.862 2.712 1.00 89.06 98 ASP A N 1
ATOM 718 C CA . ASP A 1 98 ? 7.615 -11.913 2.176 1.00 89.06 98 ASP A CA 1
ATOM 719 C C . ASP A 1 98 ? 7.652 -11.807 0.655 1.00 89.06 98 ASP A C 1
ATOM 721 O O . ASP A 1 98 ? 6.688 -11.364 0.021 1.00 89.06 98 ASP A O 1
ATOM 725 N N . SER A 1 99 ? 8.784 -12.173 0.076 1.00 88.69 99 SER A N 1
ATOM 726 C CA . SER A 1 99 ? 9.047 -12.119 -1.354 1.00 88.69 99 SER A CA 1
ATOM 727 C C . SER A 1 99 ? 10.109 -13.145 -1.718 1.00 88.69 99 SER A C 1
ATOM 729 O O . SER A 1 99 ? 11.122 -13.272 -1.030 1.00 88.69 99 SER A O 1
ATOM 731 N N . SER A 1 100 ? 9.936 -13.833 -2.843 1.00 85.19 100 SER A N 1
ATOM 732 C CA . SER A 1 100 ? 11.004 -14.700 -3.346 1.00 85.19 100 SER A CA 1
ATOM 733 C C . SER A 1 100 ? 12.216 -13.915 -3.761 1.00 85.19 100 SER A C 1
ATOM 735 O O . SER A 1 100 ? 13.331 -14.433 -3.735 1.00 85.19 100 SER A O 1
ATOM 737 N N . ASN A 1 101 ? 11.974 -12.712 -4.285 1.00 85.12 101 ASN A N 1
ATOM 738 C CA . ASN A 1 101 ? 13.044 -11.877 -4.744 1.00 85.12 101 ASN A CA 1
ATOM 739 C C . ASN A 1 101 ? 12.790 -10.393 -4.530 1.00 85.12 101 ASN A C 1
ATOM 741 O O . ASN A 1 101 ? 11.661 -9.960 -4.323 1.00 85.12 101 ASN A O 1
ATOM 745 N N . THR A 1 102 ? 13.853 -9.597 -4.578 1.00 87.38 102 THR A N 1
ATOM 746 C CA . THR A 1 102 ? 13.763 -8.144 -4.558 1.00 87.38 102 THR A CA 1
ATOM 747 C C . THR A 1 102 ? 14.704 -7.574 -5.598 1.00 87.38 102 THR A C 1
ATOM 749 O O . THR A 1 102 ? 15.838 -8.023 -5.785 1.00 87.38 102 THR A O 1
ATOM 752 N N . TYR A 1 103 ? 14.240 -6.550 -6.294 1.00 88.19 103 TYR A N 1
ATOM 753 C CA . TYR A 1 103 ? 14.931 -6.027 -7.462 1.00 88.19 103 TYR A CA 1
ATOM 754 C C . TYR A 1 103 ? 14.843 -4.513 -7.522 1.00 88.19 103 TYR A C 1
ATOM 756 O O . TYR A 1 103 ? 14.236 -3.849 -6.680 1.00 88.19 103 TYR A O 1
ATOM 764 N N . ARG A 1 104 ? 15.514 -3.981 -8.540 1.00 88.06 104 ARG A N 1
ATOM 765 C CA . ARG A 1 104 ? 15.441 -2.584 -8.928 1.00 88.06 104 ARG A CA 1
ATOM 766 C C . ARG A 1 104 ? 14.853 -2.492 -10.319 1.00 88.06 104 ARG A C 1
ATOM 768 O O . ARG A 1 104 ? 15.204 -3.296 -11.178 1.00 88.06 104 ARG A O 1
ATOM 775 N N . SER A 1 105 ? 14.025 -1.485 -10.547 1.00 87.69 105 SER A N 1
ATOM 776 C CA . SER A 1 105 ? 13.519 -1.156 -11.879 1.00 87.69 105 SER A CA 1
ATOM 777 C C . SER A 1 105 ? 14.571 -0.455 -12.740 1.00 87.69 105 SER A C 1
ATOM 779 O O . SER A 1 105 ? 14.523 -0.522 -13.962 1.00 87.69 105 SER A O 1
ATOM 781 N N . GLY A 1 106 ? 15.549 0.210 -12.110 1.00 87.06 106 GLY A N 1
ATOM 782 C CA . GLY A 1 106 ? 16.571 0.988 -12.815 1.00 87.06 106 GLY A CA 1
ATOM 783 C C . GLY A 1 106 ? 16.114 2.398 -13.199 1.00 87.06 106 GLY A C 1
ATOM 784 O O . GLY A 1 106 ? 16.85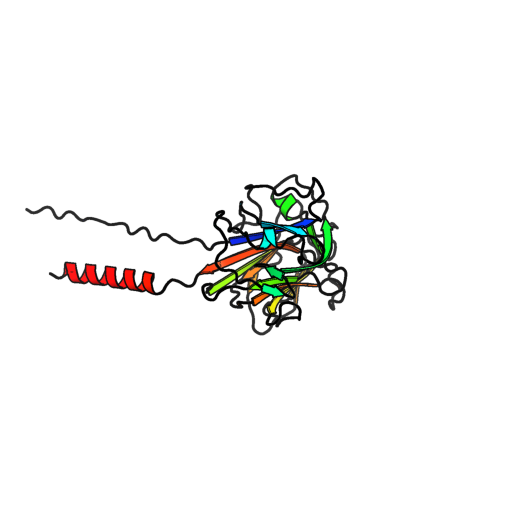0 3.112 -13.878 1.00 87.06 106 GLY A O 1
ATOM 785 N N . ILE A 1 107 ? 14.942 2.838 -12.726 1.00 87.69 107 ILE A N 1
ATOM 786 C CA . ILE A 1 107 ? 14.413 4.191 -12.957 1.00 87.69 107 ILE A CA 1
ATOM 787 C C . ILE A 1 107 ? 15.239 5.302 -12.280 1.00 87.69 107 ILE A C 1
ATOM 789 O O . ILE A 1 107 ? 15.118 6.488 -12.614 1.00 87.69 107 ILE A O 1
ATOM 793 N N . GLY A 1 108 ? 16.084 4.915 -11.320 1.00 87.38 108 GLY A N 1
ATOM 794 C CA . GLY A 1 108 ? 16.999 5.790 -10.593 1.00 87.38 108 GLY A CA 1
ATOM 795 C C . GLY A 1 108 ? 16.310 6.677 -9.552 1.00 87.38 108 GLY A C 1
ATOM 796 O O . GLY A 1 108 ? 15.150 6.486 -9.206 1.00 87.38 108 GLY A O 1
ATOM 797 N N . ASN A 1 109 ? 17.038 7.686 -9.064 1.00 89.75 109 ASN A N 1
ATOM 798 C CA . ASN A 1 109 ? 16.620 8.549 -7.947 1.00 89.75 109 ASN A CA 1
ATOM 799 C C . ASN A 1 109 ? 16.552 10.035 -8.309 1.00 89.75 109 ASN A C 1
ATOM 801 O O . ASN A 1 109 ? 16.786 10.907 -7.475 1.00 89.75 109 ASN A O 1
ATOM 805 N N . GLY A 1 110 ? 16.254 10.352 -9.571 1.00 91.12 110 GLY A N 1
ATOM 806 C CA . GLY A 1 110 ? 16.175 11.746 -10.024 1.00 91.12 110 GLY A CA 1
ATOM 807 C C . GLY A 1 110 ? 15.065 12.560 -9.342 1.00 91.12 110 GLY A C 1
ATOM 808 O O . GLY A 1 110 ? 15.108 13.788 -9.350 1.00 91.12 110 GLY A O 1
ATOM 809 N N . SER A 1 111 ? 14.074 11.889 -8.746 1.00 93.56 111 SER A N 1
ATOM 810 C CA . SER A 1 111 ? 12.988 12.494 -7.974 1.00 93.56 111 SER A CA 1
ATOM 811 C C . SER A 1 111 ? 12.525 11.548 -6.861 1.00 93.56 111 SER A C 1
ATOM 813 O O . SER A 1 111 ? 12.774 10.345 -6.931 1.00 93.56 111 SER A O 1
ATOM 815 N N . ALA A 1 112 ? 11.789 12.069 -5.874 1.00 94.62 112 ALA A N 1
ATOM 816 C CA . ALA A 1 112 ? 11.205 11.254 -4.806 1.00 94.62 112 ALA A CA 1
ATOM 817 C C . ALA A 1 112 ? 10.242 10.178 -5.345 1.00 94.62 112 ALA A C 1
ATOM 819 O O . ALA A 1 112 ? 10.207 9.066 -4.827 1.00 94.62 112 ALA A O 1
ATOM 820 N N . ASN A 1 113 ? 9.517 10.469 -6.433 1.00 95.94 113 ASN A N 1
ATOM 821 C CA . ASN A 1 113 ? 8.674 9.469 -7.085 1.00 95.94 113 ASN A CA 1
ATOM 822 C C . ASN A 1 113 ? 9.490 8.426 -7.855 1.00 95.94 113 ASN A C 1
ATOM 824 O O . ASN A 1 113 ? 9.125 7.259 -7.837 1.00 95.94 113 ASN A O 1
ATOM 828 N N . ASN A 1 114 ? 10.601 8.806 -8.499 1.00 93.44 114 ASN A N 1
ATOM 829 C CA . ASN A 1 114 ? 11.484 7.819 -9.129 1.00 93.44 114 ASN A CA 1
ATOM 830 C C . ASN A 1 114 ? 12.015 6.847 -8.072 1.00 93.44 114 ASN A C 1
ATOM 832 O O . ASN A 1 114 ? 11.912 5.642 -8.252 1.00 93.44 114 ASN A O 1
ATOM 836 N N . THR A 1 115 ? 12.471 7.363 -6.930 1.00 92.19 115 THR A N 1
ATOM 837 C CA . THR A 1 115 ? 12.928 6.526 -5.819 1.00 92.19 115 THR A CA 1
ATOM 838 C C . THR A 1 115 ? 11.819 5.643 -5.242 1.00 92.19 115 THR A C 1
ATOM 840 O O . THR A 1 115 ? 12.082 4.488 -4.918 1.00 9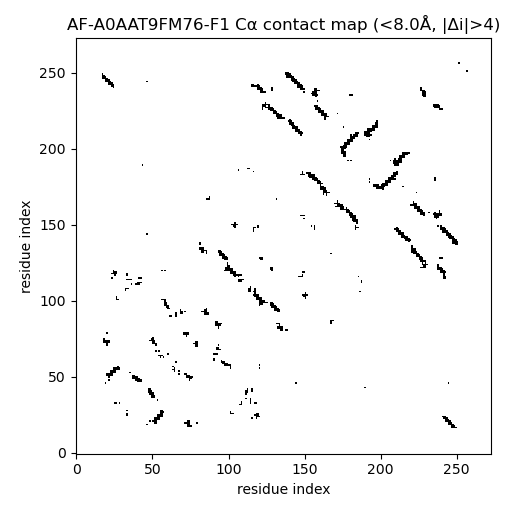2.19 115 THR A O 1
ATOM 843 N N . LEU A 1 116 ? 10.580 6.144 -5.142 1.00 93.62 116 LEU A N 1
ATOM 844 C CA . LEU A 1 116 ? 9.419 5.343 -4.731 1.00 93.62 116 LEU A CA 1
ATOM 845 C C . LEU A 1 116 ? 9.170 4.148 -5.668 1.00 93.62 116 LEU A C 1
ATOM 847 O O . LEU A 1 116 ? 8.731 3.101 -5.215 1.00 93.62 116 LEU A O 1
ATOM 851 N N . MET A 1 117 ? 9.465 4.301 -6.960 1.00 93.19 117 MET A N 1
ATOM 852 C CA . MET A 1 117 ? 9.266 3.269 -7.984 1.00 93.19 117 MET A CA 1
ATOM 853 C C . MET A 1 117 ? 10.558 2.496 -8.315 1.00 93.19 117 MET A C 1
ATOM 855 O O . MET A 1 117 ? 10.592 1.750 -9.296 1.00 93.19 117 MET A O 1
ATOM 859 N N . ASN A 1 118 ? 11.647 2.689 -7.558 1.00 90.69 118 ASN A N 1
ATOM 860 C CA . ASN A 1 118 ? 12.949 2.109 -7.902 1.00 90.69 118 ASN A CA 1
ATOM 861 C C . ASN A 1 118 ? 13.137 0.697 -7.345 1.00 90.69 118 ASN A C 1
ATOM 863 O O . ASN A 1 118 ? 13.523 -0.189 -8.097 1.00 90.69 118 ASN A O 1
ATOM 867 N N . GLY A 1 119 ? 12.867 0.473 -6.057 1.00 90.44 119 GLY A N 1
ATOM 868 C CA . GLY A 1 119 ? 12.924 -0.857 -5.439 1.00 90.44 119 GLY A CA 1
ATOM 869 C C . GLY A 1 119 ? 11.571 -1.565 -5.486 1.00 90.44 119 GLY A C 1
ATOM 870 O O . GLY A 1 119 ? 10.539 -0.897 -5.552 1.00 90.44 119 GLY A O 1
ATOM 871 N N . TYR A 1 120 ? 11.566 -2.901 -5.498 1.00 91.44 120 TYR A N 1
ATOM 872 C CA . TYR A 1 120 ? 10.340 -3.697 -5.382 1.00 91.44 120 TYR A CA 1
ATOM 873 C C . TYR A 1 120 ? 10.562 -5.108 -4.830 1.00 91.44 120 TYR A C 1
ATOM 875 O O . TYR A 1 120 ? 11.647 -5.682 -4.956 1.00 91.44 120 TYR A O 1
ATOM 883 N N . LEU A 1 121 ? 9.489 -5.653 -4.252 1.00 91.88 121 LEU A N 1
ATOM 884 C CA . LEU A 1 121 ? 9.288 -7.071 -3.951 1.00 91.88 121 LEU A CA 1
ATOM 885 C C . LEU A 1 121 ? 8.839 -7.818 -5.215 1.00 91.88 121 LEU A C 1
ATOM 887 O O . LEU A 1 121 ? 8.060 -7.258 -5.980 1.00 91.88 121 LEU A O 1
ATOM 891 N N . ASP A 1 122 ? 9.278 -9.058 -5.415 1.00 89.12 122 ASP A N 1
ATOM 892 C CA . ASP A 1 122 ? 9.092 -9.842 -6.645 1.00 89.12 122 ASP A CA 1
ATOM 893 C C . ASP A 1 122 ? 8.682 -11.294 -6.351 1.00 89.12 122 ASP A C 1
ATOM 895 O O . ASP A 1 122 ? 9.122 -11.890 -5.362 1.00 89.12 122 ASP A O 1
ATOM 899 N N . ASP A 1 123 ? 7.857 -11.862 -7.234 1.00 83.25 123 ASP A N 1
ATOM 900 C CA . ASP A 1 123 ? 7.269 -13.196 -7.067 1.00 83.25 123 ASP A CA 1
ATOM 901 C C . ASP A 1 123 ? 8.258 -14.324 -7.293 1.00 83.25 123 ASP A C 1
ATOM 903 O O . ASP A 1 123 ? 8.267 -15.321 -6.579 1.00 83.25 123 ASP A O 1
ATOM 907 N N . ALA A 1 124 ? 9.106 -14.185 -8.307 1.00 78.06 124 ALA A N 1
ATOM 908 C CA . ALA A 1 124 ? 9.952 -15.259 -8.811 1.00 78.06 124 ALA A CA 1
ATOM 909 C C . ALA A 1 124 ? 9.246 -16.634 -8.969 1.00 78.06 124 ALA A C 1
ATOM 911 O O . ALA A 1 124 ? 9.929 -17.659 -9.034 1.00 78.06 124 ALA A O 1
ATOM 912 N N . SER A 1 125 ? 7.919 -16.668 -9.178 1.00 73.06 125 SER A N 1
ATOM 913 C CA . SER A 1 125 ? 7.091 -17.856 -9.486 1.00 73.06 125 SER A CA 1
ATOM 914 C C . SER A 1 125 ? 6.666 -18.746 -8.312 1.00 73.06 125 SER A C 1
ATOM 916 O O . SER A 1 125 ? 6.566 -19.965 -8.479 1.00 73.06 125 SER A O 1
ATOM 918 N N . ASN A 1 126 ? 6.417 -18.196 -7.126 1.00 76.88 126 ASN A N 1
ATOM 919 C CA . ASN A 1 126 ? 5.931 -18.985 -5.985 1.00 76.88 126 ASN A CA 1
ATOM 920 C C . ASN A 1 126 ? 4.735 -18.361 -5.240 1.00 76.88 126 ASN A C 1
ATOM 922 O O . ASN A 1 126 ? 4.451 -18.757 -4.109 1.00 76.88 126 ASN A O 1
ATOM 926 N N . ASN A 1 127 ? 4.024 -17.431 -5.877 1.00 75.00 127 ASN A N 1
ATOM 927 C CA . ASN A 1 127 ? 2.934 -16.638 -5.311 1.00 75.00 127 ASN A CA 1
ATOM 928 C C . ASN A 1 127 ? 3.326 -15.796 -4.088 1.00 75.00 127 ASN A C 1
ATOM 930 O O . ASN A 1 127 ? 2.501 -15.538 -3.200 1.00 75.00 127 ASN A O 1
ATOM 934 N N . GLN A 1 128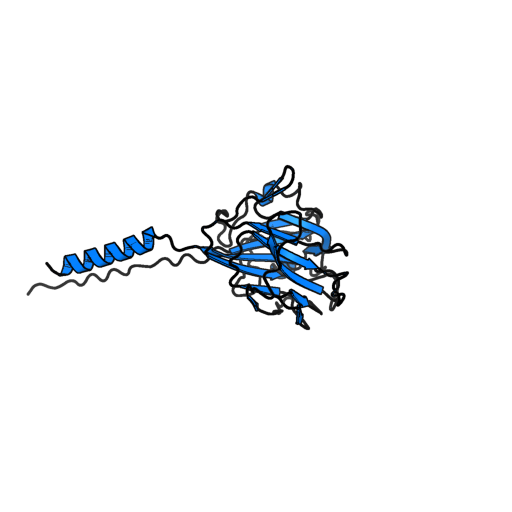 ? 4.581 -15.377 -4.048 1.00 82.69 128 GLN A N 1
ATOM 935 C CA . GLN A 1 128 ? 5.016 -14.190 -3.322 1.00 82.69 128 GLN A CA 1
ATOM 936 C C . GLN A 1 128 ? 5.041 -13.053 -4.379 1.00 82.69 128 GLN A C 1
ATOM 938 O O . GLN A 1 128 ? 4.813 -13.337 -5.538 1.00 82.69 128 GLN A O 1
ATOM 943 N N . PRO A 1 129 ? 5.190 -11.756 -4.103 1.00 91.62 129 PRO A N 1
ATOM 944 C CA . PRO A 1 129 ? 5.254 -11.144 -2.806 1.00 91.62 129 PRO A CA 1
ATOM 945 C C . PRO A 1 129 ? 3.877 -11.025 -2.147 1.00 91.62 129 PRO A C 1
ATOM 947 O O . PRO A 1 129 ? 2.835 -10.907 -2.800 1.00 91.62 129 PRO A O 1
ATOM 950 N N . TYR A 1 130 ? 3.888 -10.966 -0.820 1.00 93.75 130 TYR A N 1
ATOM 951 C CA . TYR A 1 130 ? 2.733 -10.530 -0.049 1.00 93.75 130 TYR A CA 1
ATOM 952 C C . TYR A 1 130 ? 3.129 -9.586 1.082 1.00 93.75 130 TYR A C 1
ATOM 954 O O . TYR A 1 130 ? 4.264 -9.586 1.555 1.00 93.75 130 TYR A O 1
ATOM 962 N N . ILE A 1 131 ? 2.166 -8.780 1.529 1.00 95.25 131 ILE A N 1
ATOM 963 C CA . ILE A 1 131 ? 2.322 -7.830 2.633 1.00 95.25 131 ILE A CA 1
ATOM 964 C C . ILE A 1 131 ? 1.123 -7.971 3.563 1.00 95.25 131 ILE A C 1
ATOM 966 O O . ILE A 1 131 ? 0.000 -7.676 3.164 1.00 95.25 131 ILE A O 1
ATOM 970 N N . ASN A 1 132 ? 1.358 -8.370 4.806 1.00 95.69 132 ASN A N 1
ATOM 971 C CA . ASN A 1 132 ? 0.349 -8.454 5.849 1.00 95.69 132 ASN A CA 1
ATOM 972 C C . ASN A 1 132 ? 0.325 -7.184 6.700 1.00 95.69 132 ASN A C 1
ATOM 974 O O . ASN A 1 132 ? 1.355 -6.661 7.134 1.00 95.69 132 ASN A O 1
ATOM 978 N N . ILE A 1 133 ? -0.890 -6.748 7.000 1.00 96.31 133 ILE A N 1
ATOM 979 C CA . ILE A 1 133 ? -1.233 -5.616 7.849 1.00 96.31 133 ILE A CA 1
ATOM 980 C C . ILE A 1 133 ? -2.335 -6.094 8.797 1.00 96.31 133 ILE A C 1
ATOM 982 O O . ILE A 1 133 ? -3.266 -6.774 8.366 1.00 96.31 133 ILE A O 1
ATOM 986 N N . SER A 1 134 ? -2.250 -5.734 10.076 1.00 96.56 134 SER A N 1
ATOM 987 C CA . SER A 1 134 ? -3.340 -5.939 11.033 1.00 96.56 134 SER A CA 1
ATOM 988 C C . SER A 1 134 ? -3.756 -4.593 11.614 1.00 96.56 134 SER A C 1
ATOM 990 O O . SER A 1 134 ? -2.924 -3.858 12.144 1.00 96.56 134 SER A O 1
ATOM 992 N N . LEU A 1 135 ? -5.029 -4.246 11.470 1.00 95.81 135 LEU A N 1
ATOM 993 C CA . LEU A 1 135 ? -5.643 -3.025 11.978 1.00 95.81 135 LEU A CA 1
ATOM 994 C C . LEU A 1 135 ? -6.266 -3.293 13.348 1.00 95.81 135 LEU A C 1
ATOM 996 O O . LEU A 1 135 ? -6.811 -4.369 13.599 1.00 95.81 135 LEU A O 1
ATOM 1000 N N . ASP A 1 136 ? -6.222 -2.301 14.233 1.00 93.75 136 ASP A N 1
ATOM 1001 C CA . ASP A 1 136 ? -7.009 -2.362 15.461 1.00 93.75 136 ASP A CA 1
ATOM 1002 C C . ASP A 1 136 ? -8.502 -2.066 15.208 1.00 93.75 136 ASP A C 1
ATOM 1004 O O . ASP A 1 136 ? -8.914 -1.574 14.157 1.00 93.75 136 ASP A O 1
ATOM 1008 N N . ASN A 1 137 ? -9.340 -2.327 16.215 1.00 90.56 137 ASN A N 1
ATOM 1009 C CA . ASN A 1 137 ? -10.790 -2.104 16.125 1.00 90.56 137 ASN A CA 1
ATOM 1010 C C . ASN A 1 137 ? -11.195 -0.616 16.125 1.00 90.56 137 ASN A C 1
ATOM 1012 O O . ASN A 1 137 ? -12.386 -0.306 16.190 1.00 90.56 137 ASN A O 1
ATOM 1016 N N . THR A 1 138 ? -10.235 0.313 16.121 1.00 87.06 138 THR A N 1
ATOM 1017 C CA . THR A 1 138 ? -10.506 1.750 16.009 1.00 87.06 138 THR A CA 1
ATOM 1018 C C . THR A 1 138 ? -10.531 2.215 14.560 1.00 87.06 138 THR A C 1
ATOM 1020 O O . THR A 1 138 ? -10.897 3.360 14.311 1.00 87.06 138 THR A O 1
ATOM 1023 N N . VAL A 1 139 ? -10.195 1.356 13.595 1.00 87.12 139 VAL A N 1
ATOM 1024 C CA . VAL A 1 139 ? -10.309 1.657 12.167 1.00 87.12 139 VAL A CA 1
ATOM 1025 C C . VAL A 1 139 ? -11.678 1.209 11.654 1.00 87.12 139 VAL A C 1
ATOM 1027 O O . VAL A 1 139 ? -12.062 0.055 11.795 1.00 87.12 139 VAL A O 1
ATOM 1030 N N . LEU A 1 140 ? -12.438 2.139 11.072 1.00 88.38 140 LEU A N 1
ATOM 1031 C CA . LEU A 1 140 ? -13.753 1.861 10.489 1.00 88.38 140 LEU A CA 1
ATOM 1032 C C . LEU A 1 140 ? -13.622 1.226 9.103 1.00 88.38 140 LEU A C 1
ATOM 1034 O O . LEU A 1 140 ? -14.342 0.291 8.766 1.00 88.38 140 LEU A O 1
ATOM 1038 N N . ASN A 1 141 ? -12.745 1.803 8.286 1.00 93.69 141 ASN A N 1
ATOM 1039 C CA . ASN A 1 141 ? -12.376 1.292 6.980 1.00 93.69 141 ASN A CA 1
ATOM 1040 C C . ASN A 1 141 ? -10.989 1.807 6.581 1.00 93.69 141 ASN A C 1
ATOM 1042 O O . ASN A 1 141 ? -10.440 2.736 7.190 1.00 93.69 141 ASN A O 1
ATOM 1046 N N . ALA A 1 142 ? -10.439 1.188 5.545 1.00 96.44 142 ALA A N 1
ATOM 1047 C CA . ALA A 1 142 ? -9.160 1.541 4.971 1.00 96.44 142 ALA A CA 1
ATOM 1048 C C . ALA A 1 142 ? -9.232 1.693 3.447 1.00 96.44 142 ALA A C 1
ATOM 1050 O O . ALA A 1 142 ? -10.053 1.075 2.763 1.00 96.44 142 ALA A O 1
ATOM 1051 N N . THR A 1 143 ? -8.312 2.498 2.927 1.00 98.06 143 THR A N 1
ATOM 1052 C CA . THR A 1 143 ? -7.937 2.536 1.516 1.00 98.06 143 THR A CA 1
ATOM 1053 C C . THR A 1 143 ? -6.473 2.132 1.398 1.00 98.06 143 THR A C 1
ATOM 1055 O O . THR A 1 143 ? -5.631 2.644 2.136 1.00 98.06 143 THR A O 1
ATOM 1058 N N . ILE A 1 144 ? -6.166 1.238 0.463 1.00 98.44 144 ILE A N 1
ATOM 1059 C CA . ILE A 1 144 ? -4.806 0.844 0.106 1.00 98.44 144 ILE A CA 1
ATOM 1060 C C . ILE A 1 144 ? -4.485 1.391 -1.278 1.00 98.44 144 ILE A C 1
ATOM 1062 O O . ILE A 1 144 ? -5.205 1.132 -2.236 1.00 98.44 144 ILE A O 1
ATOM 1066 N N . VAL A 1 145 ? -3.386 2.128 -1.390 1.00 98.62 145 VAL A N 1
ATOM 1067 C CA . VAL A 1 145 ? -2.820 2.555 -2.674 1.00 98.62 145 VAL A CA 1
ATOM 1068 C C . VAL A 1 145 ? -1.574 1.726 -2.915 1.00 98.62 145 VAL A C 1
ATOM 1070 O O . VAL A 1 145 ? -0.625 1.826 -2.142 1.00 98.62 145 VAL A O 1
ATOM 1073 N N . LEU A 1 146 ? -1.585 0.898 -3.951 1.00 98.31 146 LEU A N 1
ATOM 1074 C CA . LEU A 1 146 ? -0.484 0.006 -4.302 1.00 98.31 146 LEU A CA 1
ATOM 1075 C C . LEU A 1 146 ? 0.295 0.591 -5.478 1.00 98.31 146 LEU A C 1
ATOM 1077 O O . LEU A 1 146 ? -0.320 0.946 -6.479 1.00 98.31 146 LEU A O 1
ATOM 1081 N N . TYR A 1 147 ? 1.620 0.680 -5.369 1.00 97.50 147 TYR A N 1
ATOM 1082 C CA . TYR A 1 147 ? 2.513 1.208 -6.404 1.00 97.50 147 TYR A CA 1
ATOM 1083 C C . TY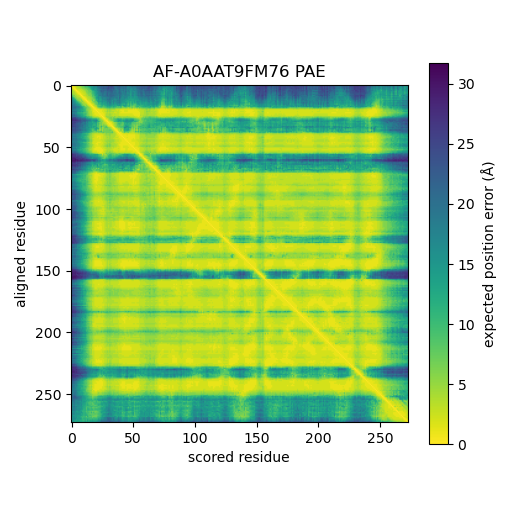R A 1 147 ? 3.325 0.090 -7.047 1.00 97.50 147 TYR A C 1
ATOM 1085 O O . TYR A 1 147 ? 3.883 -0.758 -6.347 1.00 97.50 147 TYR A O 1
ATOM 1093 N N . ILE A 1 148 ? 3.364 0.096 -8.381 1.00 94.50 148 ILE A N 1
ATOM 1094 C CA . ILE A 1 148 ? 3.771 -1.058 -9.180 1.00 94.50 148 ILE A CA 1
ATOM 1095 C C . ILE A 1 148 ? 4.610 -0.617 -10.388 1.00 94.50 148 ILE A C 1
ATOM 1097 O O . ILE A 1 148 ? 4.140 0.129 -11.245 1.00 94.50 148 ILE A O 1
ATOM 1101 N N . HIS A 1 149 ? 5.838 -1.115 -10.485 1.00 91.88 149 HIS A N 1
ATOM 1102 C CA . HIS A 1 149 ? 6.790 -0.907 -11.570 1.00 91.88 149 HIS A CA 1
ATOM 1103 C C . HIS A 1 149 ? 7.911 -1.962 -11.517 1.00 91.88 149 HIS A C 1
ATOM 1105 O O . HIS A 1 149 ? 8.558 -2.131 -10.482 1.00 91.88 149 HIS A O 1
ATOM 1111 N N . GLY A 1 150 ? 8.128 -2.665 -12.632 1.00 86.62 150 GLY A N 1
ATOM 1112 C CA . GLY A 1 150 ? 9.144 -3.716 -12.784 1.00 86.62 150 GLY A CA 1
ATOM 1113 C C . GLY A 1 150 ? 10.405 -3.248 -13.520 1.00 86.62 150 GLY A C 1
ATOM 1114 O O . GLY A 1 150 ? 10.625 -2.057 -13.702 1.00 86.62 150 GLY A O 1
ATOM 1115 N N . ASP A 1 151 ? 11.244 -4.191 -13.953 1.00 78.56 151 ASP A N 1
ATOM 1116 C CA . ASP A 1 151 ? 12.542 -3.950 -14.610 1.00 78.56 151 ASP A CA 1
ATOM 1117 C C . ASP A 1 151 ? 12.496 -3.775 -16.139 1.00 78.56 151 ASP A C 1
ATOM 1119 O O . ASP A 1 151 ? 13.517 -3.450 -16.748 1.00 78.56 151 ASP A O 1
ATOM 1123 N N . ALA A 1 152 ? 11.337 -3.957 -16.777 1.00 64.94 152 ALA A N 1
ATOM 1124 C CA . ALA A 1 152 ? 11.203 -3.839 -18.225 1.00 64.94 152 ALA A CA 1
ATOM 1125 C C . ALA A 1 152 ? 10.085 -2.877 -18.640 1.00 64.94 152 ALA A C 1
ATOM 1127 O O . ALA A 1 152 ? 8.926 -3.023 -18.248 1.00 64.94 152 ALA A O 1
ATOM 1128 N N . THR A 1 153 ? 10.421 -1.948 -19.537 1.00 62.31 153 THR A N 1
ATOM 1129 C CA . THR A 1 153 ? 9.447 -1.165 -20.303 1.00 62.31 153 THR A CA 1
ATOM 1130 C C . THR A 1 153 ? 8.523 -2.132 -21.058 1.00 62.31 153 THR A C 1
ATOM 1132 O O . THR A 1 153 ? 8.973 -2.831 -21.966 1.00 62.31 153 THR A O 1
ATOM 1135 N N . ASN A 1 154 ? 7.233 -2.159 -20.707 1.00 58.97 154 ASN A N 1
ATOM 1136 C CA . ASN A 1 154 ? 6.199 -3.042 -21.280 1.00 58.97 154 ASN A CA 1
ATOM 1137 C C . ASN A 1 154 ? 6.291 -4.544 -20.934 1.00 58.97 154 ASN A C 1
ATOM 1139 O O . ASN A 1 154 ? 5.778 -5.364 -21.696 1.00 58.97 154 ASN A O 1
ATOM 1143 N N . GLY A 1 155 ? 6.924 -4.928 -19.822 1.00 60.56 155 GLY A N 1
ATOM 1144 C CA . GLY A 1 155 ? 6.801 -6.300 -19.316 1.00 60.56 155 GLY A CA 1
ATOM 1145 C C . GLY A 1 155 ? 5.410 -6.556 -18.710 1.00 60.56 155 GLY A C 1
ATOM 1146 O O . GLY A 1 155 ? 4.865 -5.637 -18.093 1.00 60.56 155 GLY A O 1
ATOM 1147 N N . PRO A 1 156 ? 4.825 -7.763 -18.863 1.00 58.41 156 PRO A N 1
ATOM 1148 C CA . PRO A 1 156 ? 3.653 -8.151 -18.089 1.00 58.41 156 PRO A CA 1
ATOM 1149 C C . PRO A 1 156 ? 3.999 -8.074 -16.601 1.00 58.41 156 PRO A C 1
ATOM 1151 O O . PRO A 1 156 ? 5.106 -8.416 -16.171 1.00 58.41 156 PRO A O 1
ATOM 1154 N N . VAL A 1 157 ? 3.071 -7.504 -15.845 1.00 80.31 157 VAL A N 1
ATOM 1155 C CA . VAL A 1 157 ? 3.368 -6.919 -14.548 1.00 80.31 157 VAL A CA 1
ATOM 1156 C C . VAL A 1 157 ? 2.990 -7.873 -13.450 1.00 80.31 157 VAL A C 1
ATOM 1158 O O . VAL A 1 157 ? 3.864 -8.266 -12.705 1.00 80.31 157 VAL A O 1
ATOM 1161 N N . GLY A 1 158 ? 1.731 -8.278 -13.375 1.00 90.94 158 GLY A N 1
ATOM 1162 C CA . GLY A 1 158 ? 1.237 -9.240 -12.404 1.00 90.94 158 GLY A CA 1
ATOM 1163 C C . GLY A 1 158 ? -0.247 -9.038 -12.156 1.00 90.94 158 GLY A C 1
ATOM 1164 O O . GLY A 1 158 ? -0.861 -8.100 -12.678 1.00 90.94 158 GLY A O 1
ATOM 1165 N N . ARG A 1 159 ? -0.807 -9.914 -11.332 1.00 93.31 159 ARG A N 1
ATOM 1166 C CA . ARG A 1 159 ? -2.153 -9.808 -10.783 1.00 93.31 159 ARG A CA 1
ATOM 1167 C C . ARG A 1 159 ? -2.075 -9.425 -9.312 1.00 93.31 159 ARG A C 1
ATOM 1169 O O . ARG A 1 159 ? -1.250 -9.964 -8.579 1.00 93.31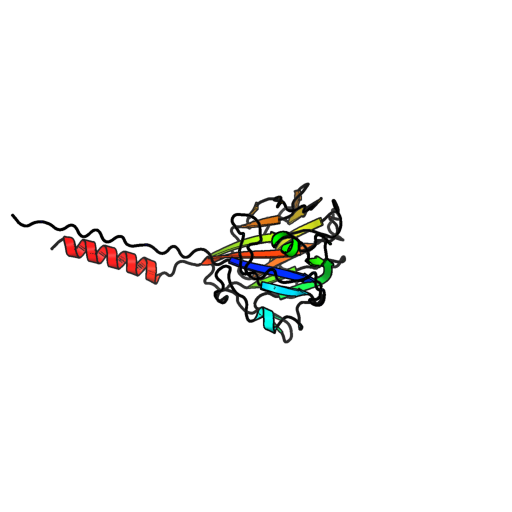 159 ARG A O 1
ATOM 1176 N N . TYR A 1 160 ? -2.936 -8.501 -8.887 1.00 95.75 160 TYR A N 1
ATOM 1177 C CA . TYR A 1 160 ? -2.917 -7.944 -7.534 1.00 95.75 160 TYR A CA 1
ATOM 1178 C C . TYR A 1 160 ? -4.297 -7.934 -6.893 1.00 95.75 160 TYR A C 1
ATOM 1180 O O . TYR A 1 160 ? -5.284 -7.574 -7.535 1.00 95.75 160 TYR A O 1
ATOM 1188 N N . TRP A 1 161 ? -4.366 -8.296 -5.617 1.00 97.44 161 TRP A N 1
ATOM 1189 C CA . TRP A 1 161 ? -5.612 -8.324 -4.853 1.00 97.44 161 TRP A CA 1
ATOM 1190 C C . TRP A 1 161 ? -5.353 -8.207 -3.358 1.00 97.44 161 TRP A C 1
ATOM 1192 O O . TRP A 1 161 ? -4.208 -8.243 -2.897 1.00 97.44 161 TRP A O 1
ATOM 1202 N N . LEU A 1 162 ? -6.441 -8.072 -2.601 1.00 98.12 162 LEU A N 1
ATOM 1203 C CA . LEU A 1 162 ? -6.423 -8.154 -1.152 1.00 98.12 162 LEU A CA 1
ATOM 1204 C C . LEU A 1 162 ? -7.053 -9.457 -0.658 1.00 98.12 162 LEU A C 1
ATOM 1206 O O . LEU A 1 162 ? -8.057 -9.927 -1.202 1.00 98.12 162 LEU A O 1
ATOM 1210 N N . GLU A 1 163 ? -6.498 -9.991 0.423 1.00 97.94 163 GLU A N 1
ATOM 1211 C CA . GLU A 1 163 ? -7.058 -11.103 1.190 1.00 97.94 163 GLU A CA 1
ATOM 1212 C C . GLU A 1 163 ? -7.336 -10.676 2.641 1.00 97.94 163 GLU A C 1
ATOM 1214 O O . GLU A 1 163 ? -6.618 -9.842 3.197 1.00 97.94 163 GLU A O 1
ATOM 1219 N N . ASP A 1 164 ? -8.355 -11.274 3.258 1.00 97.62 164 ASP A N 1
ATOM 1220 C CA . ASP A 1 164 ? -8.546 -11.304 4.710 1.00 97.62 164 ASP A CA 1
ATOM 1221 C C . ASP A 1 164 ? -7.845 -12.546 5.276 1.00 97.62 164 ASP A C 1
ATOM 1223 O O . ASP A 1 164 ? -8.236 -13.680 4.972 1.00 97.62 164 ASP A O 1
ATOM 1227 N N . TRP A 1 165 ? -6.772 -12.352 6.044 1.00 96.56 165 TRP A N 1
ATOM 1228 C CA . TRP A 1 165 ? -5.957 -13.453 6.562 1.00 96.56 165 TRP A CA 1
ATOM 1229 C C . TRP A 1 165 ? -6.293 -13.787 8.020 1.00 96.56 165 TRP A C 1
ATOM 1231 O O . TRP A 1 165 ? -6.482 -12.924 8.876 1.00 96.56 165 TRP A O 1
ATOM 1241 N N . SER A 1 166 ? -6.317 -15.082 8.335 1.00 95.50 166 SER A N 1
ATOM 1242 C CA . SER A 1 166 ? -6.417 -15.584 9.716 1.00 95.50 166 SER A CA 1
ATOM 1243 C C . SER A 1 166 ? -5.077 -16.056 10.280 1.00 95.50 166 SER A C 1
ATOM 1245 O O . SER A 1 166 ? -4.926 -16.193 11.491 1.00 95.50 166 SER A O 1
ATOM 1247 N N . ASP A 1 167 ? -4.119 -16.326 9.396 1.00 92.38 167 ASP A N 1
ATOM 1248 C CA . ASP A 1 167 ? -2.761 -16.763 9.695 1.00 92.38 167 ASP A CA 1
ATOM 1249 C C . ASP A 1 167 ? -1.801 -15.971 8.793 1.00 92.38 167 ASP A C 1
ATOM 1251 O O . ASP A 1 167 ? -2.030 -15.921 7.581 1.00 92.38 167 ASP A O 1
ATOM 1255 N N . PRO A 1 168 ? -0.752 -15.331 9.338 1.00 89.19 168 PRO A N 1
ATOM 1256 C CA . PRO A 1 168 ? 0.167 -14.537 8.533 1.00 89.19 168 PRO A CA 1
ATOM 1257 C C . PRO A 1 168 ? 0.934 -15.350 7.479 1.00 89.19 168 PRO A C 1
ATOM 1259 O O . PRO A 1 168 ? 1.397 -14.754 6.507 1.00 89.19 168 PRO A O 1
ATOM 1262 N N . ILE A 1 169 ? 1.042 -16.674 7.626 1.00 86.88 169 ILE A N 1
ATOM 1263 C CA . ILE A 1 169 ? 1.818 -17.536 6.720 1.00 86.88 169 ILE A CA 1
ATOM 1264 C C . ILE A 1 169 ? 0.942 -18.136 5.613 1.00 86.88 169 ILE A C 1
ATOM 1266 O O . ILE A 1 169 ? 1.354 -18.205 4.459 1.00 86.88 169 ILE A O 1
ATOM 1270 N N . ASN A 1 170 ? -0.268 -18.583 5.948 1.00 90.56 170 ASN A N 1
ATOM 1271 C CA . ASN A 1 170 ? -1.149 -19.273 5.002 1.00 90.56 170 ASN A CA 1
ATOM 1272 C C . ASN A 1 170 ? -2.020 -18.296 4.202 1.00 90.56 170 ASN A C 1
ATOM 1274 O O . ASN A 1 170 ? -2.357 -17.222 4.699 1.00 90.56 170 ASN A O 1
ATOM 1278 N N . GLU A 1 171 ? -2.414 -18.674 2.981 1.00 90.88 171 GLU A N 1
ATOM 1279 C CA . GLU A 1 171 ? -3.321 -17.895 2.119 1.00 90.88 171 GLU A CA 1
ATOM 1280 C C . GLU A 1 171 ? -4.621 -17.494 2.840 1.00 90.88 171 GLU A C 1
ATOM 1282 O O . GLU A 1 171 ? -5.178 -18.263 3.627 1.00 90.88 171 GLU A O 1
ATOM 1287 N N . GLY A 1 172 ? -5.071 -16.261 2.600 1.00 94.44 172 GLY A N 1
ATOM 1288 C CA . GLY A 1 172 ? -6.293 -15.712 3.175 1.00 94.44 172 GLY A CA 1
ATOM 1289 C C . GLY A 1 172 ? -7.507 -15.908 2.267 1.00 94.44 172 GLY A C 1
ATOM 1290 O O . GLY A 1 172 ? -7.448 -16.543 1.216 1.00 94.44 172 GLY A O 1
ATOM 1291 N N . THR A 1 173 ? -8.637 -15.329 2.665 1.00 96.88 173 THR A N 1
ATOM 1292 C CA . THR A 1 173 ? -9.830 -15.261 1.809 1.00 96.88 173 THR A CA 1
ATOM 1293 C C . THR A 1 173 ? -9.733 -14.039 0.906 1.00 96.88 173 THR A C 1
ATOM 1295 O O . THR A 1 173 ? -9.619 -12.934 1.419 1.00 96.88 173 THR A O 1
ATOM 1298 N N . VAL A 1 174 ? -9.813 -14.193 -0.417 1.00 97.12 174 VAL A N 1
ATOM 1299 C CA . VAL A 1 174 ? -9.818 -13.052 -1.354 1.00 97.12 174 VAL A CA 1
ATOM 1300 C C . VAL A 1 174 ? -11.021 -12.141 -1.080 1.00 97.12 174 VAL A C 1
ATOM 1302 O O . VAL A 1 174 ? -12.154 -12.619 -1.004 1.00 97.12 174 VAL A O 1
ATOM 1305 N N . ILE A 1 175 ? -10.783 -10.832 -0.945 1.00 97.75 175 ILE A N 1
ATOM 1306 C CA . ILE A 1 175 ? -11.813 -9.836 -0.598 1.00 97.75 175 ILE A CA 1
ATOM 1307 C C . ILE A 1 175 ? -11.983 -8.712 -1.625 1.00 97.75 175 ILE A C 1
ATOM 1309 O O . ILE A 1 175 ? -12.914 -7.922 -1.495 1.00 97.75 175 ILE A O 1
ATOM 1313 N N . THR A 1 176 ? -11.140 -8.618 -2.652 1.00 98.31 176 THR A N 1
ATOM 1314 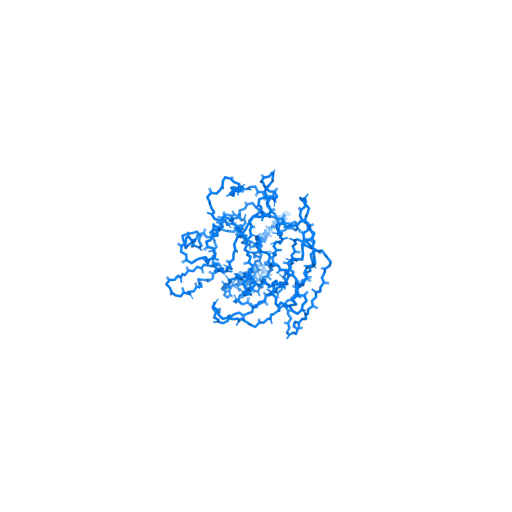C CA . THR A 1 176 ? -11.285 -7.653 -3.758 1.00 98.31 176 THR A CA 1
ATOM 1315 C C . THR A 1 176 ? -11.169 -8.359 -5.096 1.00 98.31 176 THR A C 1
ATOM 1317 O O . THR A 1 176 ? -10.601 -9.446 -5.162 1.00 98.31 176 THR A O 1
ATOM 1320 N N . ASP A 1 177 ? -11.628 -7.712 -6.168 1.00 97.31 177 ASP A N 1
ATOM 1321 C CA . ASP A 1 177 ? -11.275 -8.132 -7.526 1.00 97.31 177 ASP A CA 1
ATOM 1322 C C . ASP A 1 177 ? -9.753 -8.286 -7.683 1.00 97.31 177 ASP A C 1
ATOM 1324 O O . ASP A 1 177 ? -8.968 -7.572 -7.044 1.00 97.31 177 ASP A O 1
ATOM 1328 N N . GLN A 1 178 ? -9.356 -9.233 -8.530 1.00 95.56 178 GLN A N 1
ATOM 1329 C CA . GLN A 1 178 ? -7.962 -9.523 -8.830 1.00 95.56 178 GLN A CA 1
ATOM 1330 C C . GLN A 1 178 ? -7.549 -8.804 -10.109 1.00 95.56 178 GLN A C 1
ATOM 1332 O O . GLN A 1 178 ? -7.957 -9.167 -11.215 1.00 95.56 178 GLN A O 1
ATOM 1337 N N . VAL A 1 179 ? -6.732 -7.769 -9.952 1.00 95.19 179 VAL A N 1
ATOM 1338 C CA . VAL A 1 179 ? -6.411 -6.807 -11.004 1.00 95.19 179 VAL A CA 1
ATOM 1339 C C . VAL A 1 179 ? -5.158 -7.250 -11.750 1.00 95.19 179 VAL A C 1
ATOM 1341 O O . VAL A 1 179 ? -4.057 -7.128 -11.217 1.00 95.19 179 VAL A O 1
ATOM 1344 N N . GLY A 1 180 ? -5.323 -7.770 -12.964 1.00 93.44 180 GLY A N 1
ATOM 1345 C CA . GLY A 1 180 ? -4.232 -8.132 -13.870 1.00 93.44 180 GLY A CA 1
ATOM 1346 C C . GLY A 1 180 ? -3.754 -6.916 -14.659 1.00 93.44 180 GLY A C 1
ATOM 1347 O O . GLY A 1 180 ? -4.551 -6.261 -15.330 1.00 93.44 180 GLY A O 1
ATOM 1348 N N . ILE A 1 181 ? -2.462 -6.591 -14.597 1.00 91.81 181 ILE A N 1
ATOM 1349 C CA . ILE A 1 181 ? -1.874 -5.464 -15.334 1.00 91.81 181 ILE A CA 1
ATOM 1350 C C . ILE A 1 181 ? -0.943 -5.995 -16.425 1.00 91.81 181 ILE A C 1
ATOM 1352 O O . ILE A 1 181 ? 0.063 -6.648 -16.152 1.00 91.81 181 ILE A O 1
ATOM 1356 N N . SER A 1 182 ? -1.250 -5.660 -17.679 1.00 87.62 182 SER A N 1
ATOM 1357 C CA . SER A 1 182 ? -0.470 -6.132 -18.836 1.00 87.62 182 SER A CA 1
ATOM 1358 C C . SER A 1 182 ? 0.806 -5.318 -19.100 1.00 87.62 182 SER A C 1
ATOM 1360 O O . SER A 1 182 ? 1.703 -5.801 -19.783 1.00 87.62 182 SER A O 1
ATOM 1362 N N . SER A 1 183 ? 0.882 -4.073 -18.615 1.00 87.19 183 SER A N 1
ATOM 1363 C CA . SER A 1 183 ? 2.039 -3.179 -18.793 1.00 87.19 183 SER A CA 1
ATOM 1364 C C . SER A 1 183 ? 2.084 -2.071 -17.729 1.00 87.19 183 SER A C 1
ATOM 1366 O O . SER A 1 183 ? 1.071 -1.430 -17.445 1.00 87.19 183 SER A O 1
ATOM 1368 N N . ASN A 1 184 ? 3.258 -1.790 -17.158 1.00 80.50 184 ASN A N 1
ATOM 1369 C CA . ASN A 1 184 ? 3.465 -0.780 -16.107 1.00 80.50 184 ASN A CA 1
ATOM 1370 C C . ASN A 1 184 ? 4.679 0.116 -16.386 1.00 80.50 184 ASN A C 1
ATOM 1372 O O . ASN A 1 184 ? 5.630 0.171 -15.602 1.00 80.50 184 ASN A O 1
ATOM 1376 N N . ASP A 1 185 ? 4.662 0.865 -17.483 1.00 84.88 185 ASP A N 1
ATOM 1377 C CA . ASP A 1 185 ? 5.722 1.849 -17.684 1.00 84.88 185 ASP A CA 1
ATOM 1378 C C . ASP A 1 185 ? 5.540 3.038 -16.722 1.00 84.88 185 ASP A C 1
ATOM 1380 O O . ASP A 1 185 ? 4.502 3.710 -16.705 1.00 84.88 185 ASP A O 1
ATOM 1384 N N . TYR A 1 186 ? 6.547 3.288 -15.885 1.00 90.25 186 TYR A N 1
ATOM 1385 C CA . TYR A 1 186 ? 6.647 4.512 -15.103 1.00 90.25 186 TYR A CA 1
ATOM 1386 C C . TYR A 1 186 ? 7.723 5.376 -15.752 1.00 90.25 186 TYR A C 1
ATOM 1388 O O . TYR A 1 186 ? 8.876 4.987 -15.845 1.00 90.25 186 TYR A O 1
ATOM 1396 N N . ASN A 1 187 ? 7.354 6.569 -16.207 1.00 90.06 187 ASN A N 1
ATOM 1397 C CA . ASN A 1 187 ? 8.276 7.529 -16.824 1.00 90.06 187 ASN A CA 1
ATOM 1398 C C . ASN A 1 187 ? 8.239 8.890 -16.110 1.00 90.06 187 ASN A C 1
ATOM 1400 O O . ASN A 1 187 ? 8.421 9.942 -16.723 1.00 90.06 187 ASN A O 1
ATOM 1404 N N . GLY A 1 188 ? 7.943 8.869 -14.807 1.00 92.00 188 GLY A N 1
ATOM 1405 C CA . GLY A 1 188 ? 7.685 10.062 -13.996 1.00 92.00 188 GLY A CA 1
ATOM 1406 C C . GLY A 1 188 ? 6.197 10.379 -13.808 1.00 92.00 188 GLY A C 1
ATOM 1407 O O . GLY A 1 188 ? 5.860 11.250 -13.005 1.00 92.00 188 GLY A O 1
ATOM 1408 N N . THR A 1 189 ? 5.299 9.663 -14.494 1.00 94.50 189 THR A N 1
ATOM 1409 C CA . THR A 1 189 ? 3.844 9.877 -14.418 1.00 94.50 189 THR A CA 1
ATOM 1410 C C . THR A 1 189 ? 3.120 8.664 -13.843 1.00 94.50 189 THR A C 1
ATOM 1412 O O . THR A 1 189 ? 3.314 7.539 -14.299 1.00 94.50 189 THR A O 1
ATOM 1415 N N . PHE A 1 190 ? 2.240 8.899 -12.868 1.00 96.75 190 PHE A N 1
ATOM 1416 C CA . PHE A 1 190 ? 1.368 7.859 -12.327 1.00 96.75 190 PHE A CA 1
ATOM 1417 C C . PHE A 1 190 ? 0.154 7.620 -13.234 1.00 96.75 190 PHE A C 1
ATOM 1419 O O . PHE A 1 190 ? -0.536 8.564 -13.620 1.00 96.75 190 PHE A O 1
ATOM 1426 N N . ILE A 1 191 ? -0.125 6.356 -13.536 1.00 96.00 191 ILE A N 1
ATOM 1427 C CA . ILE A 1 191 ? -1.221 5.877 -14.379 1.00 96.00 191 ILE A CA 1
ATOM 1428 C C . ILE A 1 191 ? -2.035 4.882 -13.556 1.00 96.00 191 ILE A C 1
ATOM 1430 O O . ILE A 1 191 ? -1.497 3.894 -13.060 1.00 96.00 191 ILE A O 1
ATOM 1434 N N . SER A 1 192 ? -3.330 5.155 -13.395 1.00 96.88 192 SER A N 1
ATOM 1435 C CA . SER A 1 192 ? -4.211 4.293 -12.607 1.00 96.88 192 SER A CA 1
ATOM 1436 C C . SER A 1 192 ? -4.524 3.012 -13.362 1.00 96.88 192 SER A C 1
ATOM 1438 O O . SER A 1 192 ? -4.915 3.075 -14.525 1.00 96.88 192 SER A O 1
ATOM 1440 N N . ALA A 1 193 ? -4.437 1.882 -12.672 1.00 96.06 193 ALA A N 1
ATOM 1441 C CA . ALA A 1 193 ? -5.078 0.636 -13.071 1.00 96.06 193 ALA A CA 1
ATOM 1442 C C . ALA A 1 193 ? -6.572 0.604 -12.692 1.00 96.06 193 ALA A C 1
ATOM 1444 O O . ALA A 1 193 ? -7.303 -0.239 -13.189 1.00 96.06 193 ALA A O 1
ATOM 1445 N N . GLY A 1 194 ? -7.041 1.521 -11.839 1.00 97.44 194 GLY A N 1
ATOM 1446 C CA . GLY A 1 194 ? -8.434 1.611 -11.405 1.00 97.44 194 GLY A CA 1
ATOM 1447 C C . GLY A 1 194 ? -8.603 1.670 -9.887 1.00 97.44 194 GLY A C 1
ATOM 1448 O O . GLY A 1 194 ? -7.632 1.628 -9.122 1.00 97.44 194 GLY A O 1
ATOM 1449 N N . THR A 1 195 ? -9.870 1.761 -9.479 1.00 98.06 195 THR A N 1
ATOM 1450 C CA . THR A 1 195 ? -10.307 1.739 -8.081 1.00 98.06 195 THR A CA 1
ATOM 1451 C C . THR A 1 195 ? -11.231 0.548 -7.853 1.00 98.06 195 THR A C 1
ATOM 1453 O O . THR A 1 195 ? -12.202 0.376 -8.590 1.00 98.06 195 THR A O 1
ATOM 1456 N N . TYR A 1 196 ? -10.948 -0.244 -6.822 1.00 97.88 196 TYR A N 1
ATOM 1457 C CA . TYR A 1 196 ? -11.618 -1.511 -6.541 1.00 97.88 196 TYR A CA 1
ATOM 1458 C C . TYR A 1 196 ? -12.055 -1.563 -5.079 1.00 97.88 196 TYR A C 1
ATOM 1460 O O . TYR A 1 196 ? -11.275 -1.274 -4.179 1.00 97.88 196 TYR A O 1
ATOM 1468 N N . SER A 1 197 ? -13.311 -1.916 -4.823 1.00 97.06 197 SER A N 1
ATOM 1469 C CA . SER A 1 197 ? -13.835 -2.037 -3.458 1.00 97.06 197 SER A CA 1
ATOM 1470 C C . SER A 1 197 ? -13.794 -3.481 -2.963 1.00 97.06 197 SER A C 1
ATOM 1472 O O . SER A 1 197 ? -13.759 -4.423 -3.757 1.00 97.06 197 SER A O 1
ATOM 1474 N N . GLN A 1 198 ? -13.865 -3.659 -1.642 1.00 95.31 198 GLN A N 1
ATOM 1475 C CA . GLN A 1 198 ? -14.134 -4.970 -1.056 1.00 95.31 198 GLN A CA 1
ATOM 1476 C C . GLN A 1 198 ? -15.470 -5.537 -1.577 1.00 95.31 198 GLN A C 1
ATOM 1478 O O . GLN A 1 198 ? -16.491 -4.848 -1.595 1.00 95.31 198 GLN A O 1
ATOM 1483 N N . THR A 1 199 ? -15.470 -6.804 -1.986 1.00 94.06 199 THR A N 1
ATOM 1484 C CA . THR A 1 199 ? -16.627 -7.518 -2.540 1.00 94.06 199 THR A CA 1
ATOM 1485 C C . THR A 1 199 ? -16.710 -8.937 -1.981 1.00 94.06 199 THR A C 1
ATOM 1487 O O . THR A 1 199 ? -15.700 -9.563 -1.674 1.00 94.06 199 THR A O 1
ATOM 1490 N N . GLY A 1 200 ? -17.931 -9.462 -1.846 1.00 89.75 200 GLY A N 1
ATOM 1491 C CA . GLY A 1 200 ? -18.161 -10.855 -1.440 1.00 89.75 200 GLY A CA 1
ATOM 1492 C C . GLY A 1 200 ? -17.983 -11.867 -2.576 1.00 89.75 200 GLY A C 1
ATOM 1493 O O . GLY A 1 200 ? -17.982 -13.069 -2.325 1.00 89.75 200 GLY A O 1
ATOM 1494 N N . THR A 1 201 ? -17.857 -11.398 -3.819 1.00 94.06 201 THR A N 1
ATOM 1495 C CA . THR A 1 201 ? -17.647 -12.239 -5.006 1.00 94.06 201 THR A CA 1
ATOM 1496 C C . THR A 1 201 ? -16.580 -11.620 -5.914 1.00 94.06 201 THR A C 1
ATOM 1498 O O . THR A 1 201 ? -16.936 -11.012 -6.927 1.00 94.06 201 THR A O 1
ATOM 1501 N N . PRO A 1 202 ? -15.291 -11.717 -5.544 1.00 94.19 202 PRO A N 1
ATOM 1502 C CA . PRO A 1 202 ? -14.178 -11.267 -6.376 1.00 94.19 202 PRO A CA 1
ATOM 1503 C C . PRO A 1 202 ? -14.192 -11.846 -7.791 1.00 94.19 202 PRO A C 1
ATOM 1505 O O . PRO A 1 202 ? -14.507 -13.021 -7.989 1.00 94.19 202 PRO A O 1
ATOM 1508 N N . THR A 1 203 ? -13.794 -11.031 -8.762 1.00 94.75 203 THR A N 1
ATOM 1509 C CA . THR A 1 203 ? -13.612 -11.419 -10.164 1.00 94.75 203 THR A CA 1
ATOM 1510 C C . THR A 1 203 ? -12.229 -11.025 -10.674 1.00 94.75 203 THR A C 1
ATOM 1512 O O . THR A 1 203 ? -11.547 -10.199 -10.067 1.00 94.75 203 THR A O 1
ATOM 1515 N N . ASN A 1 204 ? -11.804 -11.612 -11.793 1.00 93.62 204 ASN A N 1
ATOM 1516 C CA . ASN A 1 204 ? -10.592 -11.180 -12.486 1.00 93.62 204 ASN A CA 1
ATOM 1517 C C . ASN A 1 204 ? -10.910 -9.951 -13.341 1.00 93.62 204 ASN A C 1
ATOM 1519 O O . ASN A 1 204 ? -11.871 -9.959 -14.116 1.00 93.62 204 ASN A O 1
ATOM 1523 N N . VAL A 1 205 ? -10.093 -8.908 -13.208 1.00 94.31 205 VAL A N 1
ATOM 1524 C CA . VAL A 1 205 ? -10.196 -7.682 -14.001 1.00 94.31 205 VAL A CA 1
ATOM 1525 C C . VAL A 1 205 ? -8.848 -7.398 -14.632 1.00 94.31 205 VAL A C 1
ATOM 1527 O O . VAL A 1 205 ? -7.886 -7.110 -13.929 1.00 94.31 205 VAL A O 1
ATOM 1530 N N . ASP A 1 206 ? -8.791 -7.430 -15.957 1.00 92.88 206 ASP A N 1
ATOM 1531 C CA . ASP A 1 206 ? -7.548 -7.193 -16.680 1.00 92.88 206 ASP A CA 1
ATOM 1532 C C . ASP A 1 206 ? -7.537 -5.784 -17.272 1.00 92.88 206 ASP A C 1
ATOM 1534 O O . ASP A 1 206 ? -8.486 -5.345 -17.931 1.00 92.88 206 ASP A O 1
ATOM 1538 N N . VAL A 1 207 ? -6.438 -5.070 -17.048 1.00 92.31 207 VAL A N 1
ATOM 1539 C CA . VAL A 1 207 ? -6.214 -3.724 -17.563 1.00 92.31 207 VAL A CA 1
ATOM 1540 C C . VAL A 1 207 ? -4.949 -3.672 -18.407 1.00 92.31 207 VAL A C 1
ATOM 1542 O O . VAL A 1 207 ? -3.940 -4.333 -18.145 1.00 92.31 207 VAL A O 1
ATOM 1545 N N . ALA A 1 208 ? -5.008 -2.857 -19.460 1.00 90.06 208 ALA A N 1
ATOM 1546 C CA . ALA A 1 208 ? -3.909 -2.740 -20.410 1.00 90.06 208 ALA A CA 1
ATOM 1547 C C . ALA A 1 208 ? -2.677 -2.075 -19.785 1.00 90.06 208 ALA A C 1
ATOM 1549 O O . ALA A 1 208 ? -1.551 -2.457 -20.089 1.00 90.06 208 ALA A O 1
ATOM 1550 N N . THR A 1 209 ? -2.889 -1.074 -18.925 1.00 91.00 209 THR A N 1
ATOM 1551 C CA . THR A 1 209 ? -1.806 -0.346 -18.271 1.00 91.00 209 THR A CA 1
ATOM 1552 C C . THR A 1 209 ? -2.173 0.110 -16.866 1.00 91.00 209 THR A C 1
ATOM 1554 O O . THR A 1 209 ? -3.331 0.421 -16.594 1.00 91.00 209 THR A O 1
ATOM 1557 N N . GLY A 1 210 ? -1.171 0.188 -15.995 1.00 93.19 210 GLY A N 1
ATOM 1558 C CA . GLY A 1 210 ? -1.241 0.904 -14.730 1.00 93.19 210 GLY A CA 1
ATOM 1559 C C . GLY A 1 210 ? 0.057 0.766 -13.943 1.00 93.19 210 GLY A C 1
ATOM 1560 O O . GLY A 1 210 ? 0.750 -0.239 -14.045 1.00 93.19 210 GLY A O 1
ATOM 1561 N N . ASN A 1 211 ? 0.393 1.786 -13.163 1.00 94.75 211 ASN A N 1
ATOM 1562 C CA . ASN A 1 211 ? 1.513 1.758 -12.218 1.00 94.75 211 ASN A CA 1
ATOM 1563 C C . ASN A 1 211 ? 1.079 2.113 -10.783 1.00 94.75 211 ASN A C 1
ATOM 1565 O O . ASN A 1 211 ? 1.911 2.209 -9.879 1.00 94.75 211 ASN A O 1
ATOM 1569 N N . TYR A 1 212 ? -0.234 2.255 -10.562 1.00 97.56 212 TYR A N 1
ATOM 1570 C CA . TYR A 1 212 ? -0.837 2.167 -9.238 1.00 97.56 212 TYR A CA 1
ATOM 1571 C C . TYR A 1 212 ? -2.268 1.611 -9.274 1.00 97.56 212 TYR A C 1
ATOM 1573 O O . TYR A 1 212 ? -2.987 1.801 -10.256 1.00 97.56 212 TYR A O 1
ATOM 1581 N N . ILE A 1 213 ? -2.694 0.981 -8.178 1.00 98.25 213 ILE A N 1
ATOM 1582 C CA . ILE A 1 213 ? -4.067 0.500 -7.937 1.00 98.25 213 ILE A CA 1
ATOM 1583 C C . ILE A 1 213 ? -4.591 1.141 -6.649 1.00 98.25 213 ILE A C 1
ATOM 1585 O O . ILE A 1 213 ? -3.831 1.305 -5.693 1.00 98.25 213 ILE A O 1
ATOM 1589 N N . VAL A 1 214 ? -5.882 1.481 -6.597 1.00 98.56 214 VAL A N 1
ATOM 1590 C CA . VAL A 1 214 ? -6.549 1.900 -5.355 1.00 98.56 214 VAL A CA 1
ATOM 1591 C C . VAL A 1 214 ? -7.556 0.837 -4.929 1.00 98.56 214 VAL A C 1
ATOM 1593 O O . VAL A 1 214 ? -8.525 0.583 -5.635 1.00 98.56 214 VAL A O 1
ATOM 1596 N N . PHE A 1 215 ? -7.364 0.250 -3.754 1.00 98.56 215 PHE A N 1
ATOM 1597 C CA . PHE A 1 215 ? -8.359 -0.586 -3.093 1.00 98.56 215 PHE A CA 1
ATOM 1598 C C . PHE A 1 215 ? -9.057 0.228 -2.004 1.00 98.56 215 PHE A C 1
ATOM 1600 O O . PHE A 1 215 ? -8.393 0.734 -1.105 1.00 98.56 215 PHE A O 1
ATOM 1607 N N . GLU A 1 216 ? -10.373 0.393 -2.059 1.00 97.62 216 GLU A N 1
ATOM 1608 C CA . GLU A 1 216 ? -11.116 1.273 -1.151 1.00 97.62 216 GLU A CA 1
ATOM 1609 C C . GLU A 1 216 ? -12.215 0.549 -0.374 1.00 97.62 216 GLU A C 1
ATOM 1611 O O . GLU A 1 216 ? -12.610 -0.569 -0.701 1.00 97.62 216 GLU A O 1
ATOM 1616 N N . ASN A 1 217 ? -12.727 1.214 0.665 1.00 95.94 217 ASN A N 1
ATOM 1617 C CA . ASN A 1 217 ? -13.795 0.688 1.516 1.00 95.94 217 ASN A CA 1
ATOM 1618 C C . ASN A 1 217 ? -13.462 -0.694 2.105 1.00 95.94 217 ASN A C 1
ATOM 1620 O O . ASN A 1 217 ? -14.342 -1.541 2.247 1.00 95.94 217 ASN A O 1
ATOM 1624 N N . ILE A 1 218 ? -12.191 -0.919 2.447 1.00 97.69 218 ILE A N 1
ATOM 1625 C CA . ILE A 1 218 ? -11.735 -2.177 3.035 1.00 97.69 218 ILE A CA 1
ATOM 1626 C C . ILE A 1 218 ? -12.140 -2.198 4.502 1.00 97.69 218 ILE A C 1
ATOM 1628 O O . ILE A 1 218 ? -11.743 -1.324 5.270 1.00 97.69 218 ILE A O 1
ATOM 1632 N N . THR A 1 219 ? -12.947 -3.182 4.881 1.00 97.00 219 THR A N 1
ATOM 1633 C CA . THR A 1 219 ? -13.451 -3.364 6.250 1.00 97.00 219 THR A CA 1
ATOM 1634 C C . THR A 1 219 ? -12.807 -4.547 6.968 1.00 97.00 219 THR A C 1
ATOM 1636 O O . THR A 1 219 ? -13.090 -4.772 8.140 1.00 97.00 219 THR A O 1
ATOM 1639 N N . ALA A 1 220 ? -11.976 -5.332 6.275 1.00 96.75 220 ALA A N 1
ATOM 1640 C CA . ALA A 1 220 ? -11.175 -6.374 6.905 1.00 96.75 220 ALA A CA 1
ATOM 1641 C C . ALA A 1 220 ? -10.120 -5.754 7.835 1.00 96.75 220 ALA A C 1
ATOM 1643 O O . ALA A 1 220 ? -9.476 -4.765 7.481 1.00 96.75 220 ALA A O 1
ATOM 1644 N N . ASN A 1 221 ? -9.922 -6.358 9.007 1.00 96.19 221 ASN A N 1
ATOM 1645 C CA . ASN A 1 221 ? -8.885 -5.923 9.946 1.00 96.19 221 ASN A CA 1
ATOM 1646 C C . ASN A 1 221 ? -7.523 -6.530 9.603 1.00 96.19 221 ASN A C 1
ATOM 1648 O O . ASN A 1 221 ? -6.499 -5.882 9.780 1.00 96.19 221 ASN A O 1
ATOM 1652 N N . ASN A 1 222 ? -7.504 -7.764 9.107 1.00 97.31 222 ASN A N 1
ATOM 1653 C CA . ASN A 1 222 ? -6.288 -8.475 8.750 1.00 97.31 222 ASN A CA 1
ATOM 1654 C C . ASN A 1 222 ? -6.150 -8.481 7.234 1.00 97.31 222 ASN A C 1
ATOM 1656 O O . ASN A 1 222 ? -6.699 -9.336 6.555 1.00 97.31 222 ASN A O 1
ATOM 1660 N N . ILE A 1 223 ? -5.431 -7.507 6.694 1.00 98.12 223 ILE A N 1
ATOM 1661 C CA . ILE A 1 223 ? -5.325 -7.320 5.250 1.00 98.12 223 ILE A CA 1
ATOM 1662 C C . ILE A 1 223 ? -4.010 -7.912 4.765 1.00 98.12 223 ILE A C 1
ATOM 1664 O O . ILE A 1 223 ? -2.953 -7.601 5.315 1.00 98.12 223 ILE A O 1
ATOM 1668 N N . ARG A 1 224 ? -4.064 -8.736 3.720 1.00 97.69 224 ARG A N 1
ATOM 1669 C CA . ARG A 1 224 ? -2.892 -9.127 2.941 1.00 97.69 224 ARG A CA 1
ATOM 1670 C C . ARG A 1 224 ? -2.993 -8.510 1.560 1.00 97.69 224 ARG A C 1
ATOM 1672 O O . ARG A 1 224 ? -3.951 -8.771 0.847 1.00 97.69 224 ARG A O 1
ATOM 1679 N N . ILE A 1 225 ? -1.999 -7.719 1.181 1.00 97.88 225 ILE A N 1
ATOM 1680 C CA . ILE A 1 225 ? -1.779 -7.314 -0.207 1.00 97.88 225 ILE A CA 1
ATOM 1681 C C . ILE A 1 225 ? -1.033 -8.454 -0.883 1.00 97.88 225 ILE A C 1
ATOM 1683 O O . ILE A 1 225 ? -0.010 -8.895 -0.358 1.00 97.88 225 ILE A O 1
ATOM 1687 N N . ARG A 1 226 ? -1.524 -8.920 -2.028 1.00 95.19 226 ARG A N 1
ATOM 1688 C CA . ARG A 1 226 ? -0.914 -10.019 -2.769 1.00 95.19 226 ARG A CA 1
ATOM 1689 C C . ARG A 1 226 ? -0.575 -9.607 -4.192 1.00 95.19 226 ARG A C 1
ATOM 1691 O O . ARG A 1 226 ? -1.328 -8.857 -4.814 1.00 95.19 226 ARG A O 1
ATOM 1698 N N . GLY A 1 227 ? 0.562 -10.099 -4.668 1.00 93.38 227 GLY A N 1
ATOM 1699 C CA . GLY A 1 227 ? 0.940 -10.125 -6.071 1.00 93.38 227 GLY A CA 1
ATOM 1700 C C . GLY A 1 227 ? 1.170 -11.571 -6.511 1.00 93.38 227 GLY A C 1
ATOM 1701 O O . GLY A 1 227 ? 1.736 -12.352 -5.753 1.00 93.38 227 GLY A O 1
ATOM 1702 N N . ALA A 1 228 ? 0.734 -11.928 -7.716 1.00 90.38 228 ALA A N 1
ATOM 1703 C CA . ALA A 1 228 ? 1.134 -13.169 -8.375 1.00 90.38 228 ALA A CA 1
ATOM 1704 C C . ALA A 1 228 ? 1.387 -12.913 -9.857 1.00 90.38 228 ALA A C 1
ATOM 1706 O O . ALA A 1 228 ? 0.642 -12.180 -10.512 1.00 90.38 228 ALA A O 1
ATOM 1707 N N . GLY A 1 229 ? 2.479 -13.464 -10.367 1.00 80.19 229 GLY A N 1
ATOM 1708 C CA . GLY A 1 229 ? 2.905 -13.266 -11.740 1.00 80.19 229 GLY A CA 1
ATOM 1709 C C . GLY A 1 229 ? 2.905 -14.572 -12.522 1.00 80.19 229 GLY A C 1
ATOM 1710 O O . GLY A 1 229 ? 2.092 -14.752 -13.430 1.00 80.19 229 GLY A O 1
ATOM 1711 N N . ASN A 1 230 ? 3.796 -15.489 -12.142 1.00 65.69 230 ASN A N 1
ATOM 1712 C CA . ASN A 1 230 ? 4.005 -16.747 -12.852 1.00 65.69 230 ASN A CA 1
ATOM 1713 C C . ASN A 1 230 ? 3.103 -17.840 -12.267 1.00 65.69 230 ASN A C 1
ATOM 1715 O O . ASN A 1 230 ? 3.161 -18.135 -11.075 1.00 65.69 230 ASN A O 1
ATOM 1719 N N . GLY A 1 231 ? 2.315 -18.496 -13.122 1.00 61.88 231 GLY A N 1
ATOM 1720 C CA . GLY A 1 231 ? 1.367 -19.542 -12.710 1.00 61.88 231 GLY A CA 1
ATOM 1721 C C . GLY A 1 231 ? -0.063 -19.051 -12.460 1.00 61.88 231 GLY A C 1
ATOM 1722 O O . GLY A 1 231 ? -0.944 -19.877 -12.214 1.00 61.88 231 GLY A O 1
ATOM 1723 N N . ASP A 1 232 ? -0.312 -17.745 -12.595 1.00 71.12 232 ASP A N 1
ATOM 1724 C CA . ASP A 1 232 ? -1.659 -17.219 -12.833 1.00 71.12 232 ASP A CA 1
ATOM 1725 C C . ASP A 1 232 ? -2.184 -17.768 -14.181 1.00 71.12 232 ASP A C 1
ATOM 1727 O O . ASP A 1 232 ? -1.377 -17.957 -15.100 1.00 71.12 232 ASP A O 1
ATOM 1731 N N . PRO A 1 233 ? -3.492 -18.056 -14.351 1.00 65.25 233 PRO A N 1
ATOM 1732 C CA . PRO A 1 233 ? -4.015 -18.672 -15.575 1.00 65.25 233 PRO A CA 1
ATOM 1733 C C . PRO A 1 233 ? -3.701 -17.887 -16.855 1.00 65.25 233 PRO A C 1
ATOM 1735 O O . PRO A 1 233 ? -3.696 -18.465 -17.943 1.00 65.25 233 PRO A O 1
ATOM 1738 N N . GLU A 1 234 ? -3.432 -16.589 -16.723 1.00 71.00 234 GLU A N 1
ATOM 1739 C CA . GLU A 1 234 ? -3.115 -15.677 -17.816 1.00 71.00 234 GLU A CA 1
ATOM 1740 C C . GLU A 1 234 ? -1.628 -15.254 -17.890 1.00 71.00 234 GLU A C 1
ATOM 1742 O O . GLU A 1 234 ? -1.274 -14.489 -18.785 1.00 71.00 234 GLU A O 1
ATOM 1747 N N . ASP A 1 235 ? -0.761 -15.777 -17.008 1.00 72.31 235 ASP A N 1
ATOM 1748 C CA . ASP A 1 235 ? 0.705 -15.584 -17.008 1.00 72.31 235 ASP A CA 1
ATOM 1749 C C . ASP A 1 235 ? 1.143 -14.103 -17.015 1.00 72.31 235 ASP A C 1
ATOM 1751 O O . ASP A 1 235 ? 1.942 -13.648 -17.838 1.00 72.31 235 ASP A O 1
ATOM 1755 N N . PHE A 1 236 ? 0.591 -13.317 -16.084 1.00 72.31 236 PHE A N 1
ATOM 1756 C CA . PHE A 1 236 ? 0.808 -11.870 -15.991 1.00 72.31 236 PHE A CA 1
ATOM 1757 C C . PHE A 1 236 ? 2.223 -11.452 -15.540 1.00 72.31 236 PHE A C 1
ATOM 1759 O O . PHE A 1 236 ? 2.449 -10.267 -15.324 1.00 72.31 236 PHE A O 1
ATOM 1766 N N . GLY A 1 237 ? 3.208 -12.347 -15.454 1.00 81.44 237 GLY A N 1
ATOM 1767 C CA . GLY A 1 237 ? 4.621 -11.973 -15.330 1.00 81.44 237 GLY A CA 1
ATOM 1768 C C . GLY A 1 237 ? 5.193 -12.120 -13.921 1.00 81.44 237 GLY A C 1
ATOM 1769 O O . GLY A 1 237 ? 5.399 -13.234 -13.464 1.00 81.44 237 GLY A O 1
ATOM 1770 N N . ARG A 1 238 ? 5.560 -11.023 -13.242 1.00 84.31 238 ARG A N 1
ATOM 1771 C CA . ARG A 1 238 ? 6.448 -11.076 -12.049 1.00 84.31 238 ARG A CA 1
ATOM 1772 C C . ARG A 1 238 ? 5.873 -10.538 -10.732 1.00 84.31 238 ARG A C 1
ATOM 1774 O O . ARG A 1 238 ? 6.476 -10.701 -9.677 1.00 84.31 238 ARG A O 1
ATOM 1781 N N . ALA A 1 239 ? 4.738 -9.867 -10.813 1.00 91.06 239 ALA A N 1
ATOM 1782 C CA . ALA A 1 239 ? 4.045 -9.132 -9.762 1.00 91.06 239 ALA A CA 1
ATOM 1783 C C . ALA A 1 239 ? 4.922 -8.229 -8.872 1.00 91.06 239 ALA A C 1
ATOM 1785 O O . ALA A 1 239 ? 4.903 -8.385 -7.650 1.00 91.06 239 ALA A O 1
ATOM 1786 N N . PRO A 1 240 ? 5.650 -7.236 -9.432 1.00 92.50 240 PRO A N 1
ATOM 1787 C CA . PRO A 1 240 ? 6.433 -6.318 -8.620 1.00 92.50 240 PRO A CA 1
ATOM 1788 C C . PRO A 1 240 ? 5.537 -5.490 -7.687 1.00 92.50 240 PRO A C 1
ATOM 1790 O O . PRO A 1 240 ? 4.495 -4.985 -8.113 1.00 92.50 240 PRO A O 1
ATOM 1793 N N . ILE A 1 241 ? 5.956 -5.304 -6.435 1.00 94.81 241 ILE A N 1
ATOM 1794 C CA . ILE A 1 241 ? 5.350 -4.352 -5.491 1.00 94.81 241 ILE A CA 1
ATOM 1795 C C . ILE A 1 241 ? 6.427 -3.397 -4.978 1.00 94.81 241 ILE A C 1
ATOM 1797 O O . ILE A 1 241 ? 7.312 -3.801 -4.226 1.00 94.81 241 ILE A O 1
ATOM 1801 N N . ASN A 1 242 ? 6.345 -2.121 -5.352 1.00 94.50 242 ASN A N 1
ATOM 1802 C CA . ASN A 1 242 ? 7.350 -1.117 -4.987 1.00 94.50 242 ASN A CA 1
ATOM 1803 C C . ASN A 1 242 ? 7.051 -0.478 -3.639 1.00 94.50 242 ASN A C 1
ATOM 1805 O O . ASN A 1 242 ? 7.927 -0.304 -2.794 1.00 94.50 242 ASN A O 1
ATOM 1809 N N . ALA A 1 243 ? 5.786 -0.123 -3.437 1.00 96.38 243 ALA A N 1
ATOM 1810 C CA . ALA A 1 243 ? 5.348 0.595 -2.259 1.00 96.38 243 ALA A CA 1
ATOM 1811 C C . ALA A 1 243 ? 3.847 0.427 -2.050 1.00 96.38 243 ALA A C 1
ATOM 1813 O O . ALA A 1 243 ? 3.099 0.108 -2.977 1.00 96.38 243 ALA A O 1
ATOM 1814 N N . PHE A 1 244 ? 3.391 0.724 -0.839 1.00 98.38 244 PHE A N 1
ATOM 1815 C CA . PHE A 1 244 ? 1.971 0.897 -0.576 1.00 98.38 244 PHE A CA 1
ATOM 1816 C C . PHE A 1 244 ? 1.714 2.056 0.382 1.00 98.38 244 PHE A C 1
ATOM 1818 O O . PHE A 1 244 ? 2.579 2.455 1.164 1.00 98.38 244 PHE A O 1
ATOM 1825 N N . GLN A 1 245 ? 0.496 2.582 0.339 1.00 98.12 245 GLN A N 1
ATOM 1826 C CA . GLN A 1 245 ? -0.035 3.473 1.360 1.00 98.12 245 GLN A CA 1
ATOM 1827 C C . GLN A 1 245 ? -1.317 2.901 1.932 1.00 98.12 245 GLN A C 1
ATOM 1829 O O . GLN A 1 245 ? -2.185 2.462 1.189 1.00 98.12 245 GLN A O 1
ATOM 1834 N N . LEU A 1 246 ? -1.445 2.965 3.249 1.00 97.69 246 LEU A N 1
ATOM 1835 C CA . LEU A 1 246 ? -2.644 2.641 3.996 1.00 97.69 246 LEU A CA 1
ATOM 1836 C C . LEU A 1 246 ? -3.243 3.937 4.541 1.00 97.69 246 LEU A C 1
ATOM 1838 O O . LEU A 1 246 ? -2.653 4.584 5.406 1.00 97.69 246 LEU A O 1
ATOM 1842 N N . VAL A 1 247 ? -4.417 4.308 4.050 1.00 96.81 247 VAL A N 1
ATOM 1843 C CA . VAL A 1 247 ? -5.203 5.442 4.542 1.00 96.81 247 VAL A CA 1
ATOM 1844 C C . VAL A 1 247 ? -6.303 4.887 5.435 1.00 96.81 247 VAL A C 1
ATOM 1846 O O . VAL A 1 247 ? -7.187 4.184 4.953 1.00 96.81 247 VAL A O 1
ATOM 1849 N N . THR A 1 248 ? -6.267 5.190 6.730 1.00 93.81 248 THR A N 1
ATOM 1850 C CA . THR A 1 248 ? -7.264 4.676 7.684 1.00 93.81 248 THR A CA 1
ATOM 1851 C C . THR A 1 248 ? -8.271 5.744 8.073 1.00 93.81 248 THR A C 1
ATOM 1853 O O . THR A 1 248 ? -7.880 6.854 8.445 1.00 93.81 248 THR A O 1
ATOM 1856 N N . VAL A 1 249 ? -9.554 5.392 8.088 1.00 89.75 249 VAL A N 1
ATOM 1857 C CA . VAL A 1 249 ? -10.605 6.235 8.664 1.00 89.75 249 VAL A CA 1
ATOM 1858 C C . VAL A 1 249 ? -10.887 5.751 10.087 1.00 89.75 249 VAL A C 1
ATOM 1860 O O . VAL A 1 249 ? -11.359 4.625 10.255 1.00 89.75 249 VAL A O 1
ATOM 1863 N N . PRO A 1 250 ? -10.609 6.558 11.126 1.00 84.81 250 PRO A N 1
ATOM 1864 C CA . PRO A 1 250 ? -10.883 6.149 12.494 1.00 84.81 250 PRO A CA 1
ATOM 1865 C C . PRO A 1 250 ? -12.392 6.114 12.767 1.00 84.81 250 PRO A C 1
ATOM 1867 O O . PRO A 1 250 ? -13.160 6.931 12.249 1.00 84.81 250 PRO A O 1
ATOM 1870 N N . VAL A 1 251 ? -12.815 5.197 13.633 1.00 81.75 251 VAL A N 1
ATOM 1871 C CA . VAL A 1 251 ? -14.150 5.175 14.226 1.00 81.75 251 VAL A CA 1
ATOM 1872 C C . VAL A 1 251 ? -14.315 6.455 15.053 1.00 81.75 251 VAL A C 1
ATOM 1874 O O . VAL A 1 251 ? -13.499 6.711 15.942 1.00 81.75 251 VAL A O 1
ATOM 1877 N N . PRO A 1 252 ? -15.352 7.276 14.803 1.00 78.94 252 PRO A N 1
ATOM 1878 C CA . PRO A 1 252 ? -15.600 8.460 15.613 1.00 78.94 252 PRO A CA 1
ATOM 1879 C C . PRO A 1 252 ? -15.753 8.087 17.090 1.00 78.94 252 PRO A C 1
ATOM 1881 O O . PRO A 1 252 ? -16.567 7.229 17.436 1.00 78.94 252 PRO A O 1
ATOM 1884 N N . GLU A 1 253 ? -14.998 8.744 17.971 1.00 74.06 253 GLU A N 1
ATOM 1885 C CA . GLU A 1 253 ? -15.100 8.489 19.407 1.00 74.06 253 GLU A CA 1
ATOM 1886 C C . GLU A 1 253 ? -16.529 8.796 19.908 1.00 74.06 253 GLU A C 1
ATOM 1888 O O . GLU A 1 253 ? -16.986 9.943 19.791 1.00 74.06 253 GLU A O 1
ATOM 1893 N N . PRO A 1 254 ? -17.243 7.825 20.517 1.00 70.50 254 PRO A N 1
ATOM 1894 C CA . PRO A 1 254 ? -18.640 8.004 20.926 1.00 70.50 254 PRO A CA 1
ATOM 1895 C C . PRO A 1 254 ? -18.844 9.177 21.894 1.00 70.50 254 PRO A C 1
ATOM 1897 O O . PRO A 1 254 ? -19.876 9.852 21.884 1.00 70.50 254 PRO A O 1
ATOM 1900 N N . SER A 1 255 ? -17.843 9.431 22.738 1.00 73.44 255 SER A N 1
ATOM 1901 C CA . SER A 1 255 ? -17.834 10.476 23.761 1.00 73.44 255 SER A CA 1
ATOM 1902 C C . SER A 1 255 ? -17.784 11.879 23.167 1.00 73.44 255 SER A C 1
ATOM 1904 O O . SER A 1 255 ? -18.464 12.765 23.676 1.00 73.44 255 SER A O 1
ATOM 1906 N N . THR A 1 256 ? -17.035 12.099 22.087 1.00 68.44 256 THR A N 1
ATOM 1907 C CA . THR A 1 256 ? -16.869 13.431 21.490 1.00 68.44 256 THR A CA 1
ATOM 1908 C C . THR A 1 256 ? -18.159 13.883 20.810 1.00 68.44 256 THR A C 1
ATOM 1910 O O . THR A 1 256 ? -18.603 15.018 21.001 1.00 68.44 256 THR A O 1
ATOM 1913 N N . THR A 1 257 ? -18.844 12.971 20.115 1.00 70.06 257 THR A N 1
ATOM 1914 C CA . THR A 1 257 ? -20.169 13.236 19.538 1.00 70.06 257 THR A CA 1
ATOM 1915 C C . THR A 1 257 ? -21.224 13.436 20.624 1.00 70.06 257 THR A C 1
ATOM 1917 O O . THR A 1 257 ? -22.010 14.384 20.553 1.00 70.06 257 THR A O 1
ATOM 1920 N N . ALA A 1 258 ? -21.222 12.594 21.663 1.00 74.81 258 ALA A N 1
ATOM 1921 C CA . ALA A 1 258 ? -22.149 12.728 22.783 1.00 74.81 258 ALA A CA 1
ATOM 1922 C C . ALA A 1 258 ? -21.928 14.035 23.562 1.00 74.81 258 ALA A C 1
ATOM 1924 O O . ALA A 1 258 ? -22.894 14.713 23.903 1.00 74.81 258 ALA A O 1
ATOM 1925 N N . LEU A 1 259 ? -20.678 14.435 23.805 1.00 77.38 259 LEU A N 1
ATOM 1926 C CA . LEU A 1 259 ? -20.336 15.656 24.531 1.00 77.38 259 LEU A CA 1
ATOM 1927 C C . LEU A 1 259 ? -20.663 16.914 23.724 1.00 77.38 259 LEU A C 1
ATOM 1929 O O . LEU A 1 259 ? -21.186 17.871 24.292 1.00 77.38 259 LEU A O 1
ATOM 1933 N N . LEU A 1 260 ? -20.430 16.916 22.408 1.00 79.75 260 LEU A N 1
ATOM 1934 C CA . LEU A 1 260 ? -20.890 17.994 21.526 1.00 79.75 260 LEU A CA 1
ATOM 1935 C C . LEU A 1 260 ? -22.420 18.089 21.519 1.00 79.75 260 LEU A C 1
ATOM 1937 O O . LEU A 1 260 ? -22.969 19.186 21.644 1.00 79.75 260 LEU A O 1
ATOM 1941 N N . GLY A 1 261 ? -23.111 16.948 21.447 1.00 77.06 261 GLY A N 1
ATOM 1942 C CA . GLY A 1 261 ? -24.569 16.885 21.532 1.00 77.06 261 GLY A CA 1
ATOM 1943 C C . GLY A 1 261 ? -25.103 17.429 22.861 1.00 77.06 261 GLY A C 1
ATOM 1944 O O . GLY A 1 261 ? -25.983 18.292 22.878 1.00 77.06 261 GLY A O 1
ATOM 1945 N N . LEU A 1 262 ? -24.530 16.988 23.982 1.00 83.94 262 LEU A N 1
ATOM 1946 C CA . LEU A 1 262 ? -24.899 17.432 25.328 1.00 83.94 262 LEU A CA 1
ATOM 1947 C C . LEU A 1 262 ? -24.539 18.901 25.575 1.00 83.94 262 LEU A C 1
ATOM 1949 O O . LEU A 1 262 ? -25.335 19.633 26.160 1.00 83.94 262 LEU A O 1
ATOM 1953 N N . GLY A 1 263 ? -23.382 19.360 25.095 1.00 81.94 263 GLY A N 1
ATOM 1954 C CA . GLY A 1 263 ? -22.969 20.761 25.157 1.00 81.94 263 GLY A CA 1
ATOM 1955 C C . GLY A 1 263 ? -23.914 21.670 24.369 1.00 81.94 263 GLY A C 1
ATOM 1956 O O . GLY A 1 263 ? -24.348 22.708 24.877 1.00 81.94 263 GLY A O 1
ATOM 1957 N N . GLY A 1 264 ? -24.315 21.247 23.166 1.00 83.50 264 GLY A N 1
ATOM 1958 C CA . GLY A 1 264 ? -25.332 21.926 22.364 1.00 83.50 264 GLY A CA 1
ATOM 1959 C C . GLY A 1 264 ? -26.691 21.980 23.068 1.00 83.50 264 GLY A C 1
ATOM 1960 O O . GLY A 1 264 ? -27.307 23.046 23.152 1.00 83.50 264 GLY A O 1
ATOM 1961 N N . LEU A 1 265 ? -27.135 20.863 23.651 1.00 85.12 265 LEU A N 1
ATOM 1962 C CA . LEU A 1 265 ? -28.393 20.795 24.398 1.00 85.12 265 LEU A CA 1
ATOM 1963 C C . LEU A 1 265 ? -28.371 21.699 25.640 1.00 85.12 265 LEU A C 1
ATOM 1965 O O . LEU A 1 265 ? -29.315 22.457 25.868 1.00 85.12 265 LEU A O 1
ATOM 1969 N N . ALA A 1 266 ? -27.283 21.684 26.411 1.00 86.50 266 ALA A N 1
ATOM 1970 C CA . ALA A 1 266 ? -27.107 22.544 27.578 1.00 86.50 266 ALA A CA 1
ATOM 1971 C C . ALA A 1 266 ? -27.170 24.039 27.209 1.00 86.50 266 ALA A C 1
ATOM 1973 O O . ALA A 1 266 ? -27.779 24.834 27.930 1.00 86.50 266 ALA A O 1
ATOM 1974 N N . LEU A 1 267 ? -26.612 24.429 26.059 1.00 83.75 267 LEU A N 1
ATOM 1975 C CA . LEU A 1 267 ? -26.703 25.794 25.529 1.00 83.75 267 LEU A CA 1
ATOM 1976 C C . LEU A 1 267 ? -28.136 26.188 25.144 1.00 83.75 267 LEU A C 1
ATOM 1978 O O . LEU A 1 267 ? -28.576 27.295 25.470 1.00 83.75 267 LEU A O 1
ATOM 1982 N N . VAL A 1 268 ? -28.883 25.294 24.490 1.00 86.56 268 VAL A N 1
ATOM 1983 C CA . VAL A 1 268 ? -30.299 25.524 24.152 1.00 86.56 268 VAL A CA 1
ATOM 1984 C C . VAL A 1 268 ? -31.141 25.674 25.419 1.00 86.56 268 VAL A C 1
ATOM 1986 O O . VAL A 1 268 ? -31.958 26.593 25.515 1.00 86.56 268 VAL A O 1
ATOM 1989 N N . LEU A 1 269 ? -30.906 24.825 26.421 1.00 86.19 269 LEU A N 1
ATOM 1990 C CA . LEU A 1 269 ? -31.596 24.895 27.708 1.00 86.19 269 LEU A CA 1
ATOM 1991 C C . LEU A 1 269 ? -31.254 26.177 28.481 1.00 86.19 269 LEU A C 1
ATOM 1993 O O . LEU A 1 269 ? -32.132 26.751 29.123 1.00 86.19 269 LEU A O 1
ATOM 1997 N N . ARG A 1 270 ? -30.020 26.689 28.373 1.00 87.00 270 ARG A N 1
ATOM 1998 C CA . ARG A 1 270 ? -29.611 27.955 29.006 1.00 87.00 270 ARG A CA 1
ATOM 1999 C C . ARG A 1 270 ? -30.254 29.191 28.367 1.00 87.00 270 ARG A C 1
ATOM 2001 O O . ARG A 1 270 ? -30.445 30.179 29.062 1.00 87.00 270 ARG A O 1
ATOM 2008 N N . ARG A 1 271 ? -30.612 29.151 27.078 1.00 82.62 271 ARG A N 1
ATOM 2009 C CA . ARG A 1 271 ? -31.295 30.260 26.377 1.00 82.62 271 ARG A CA 1
ATOM 2010 C C . ARG A 1 271 ? -32.785 30.392 26.703 1.00 82.62 271 ARG A C 1
ATOM 2012 O O . ARG A 1 271 ? -33.388 31.394 26.333 1.00 82.62 271 ARG A O 1
ATOM 2019 N N . ARG A 1 272 ? -33.386 29.375 27.325 1.00 76.12 272 ARG A N 1
ATOM 2020 C CA . ARG A 1 272 ? -34.824 29.325 27.640 1.00 76.12 272 ARG A CA 1
ATOM 2021 C C . ARG A 1 272 ? -35.179 29.817 29.051 1.00 76.12 272 ARG A C 1
ATOM 2023 O O . ARG A 1 272 ? -36.355 29.780 29.400 1.00 76.12 272 ARG A O 1
ATOM 2030 N N . LYS A 1 273 ? -34.197 30.260 29.838 1.00 62.34 273 LYS A N 1
ATOM 2031 C CA . LYS A 1 273 ? -34.395 30.979 31.105 1.00 62.34 273 LYS A CA 1
ATOM 2032 C C . LYS A 1 273 ? -34.102 32.458 30.898 1.00 62.34 273 LYS A C 1
ATOM 2034 O O . LYS A 1 273 ? -34.814 33.268 31.520 1.00 62.34 273 LYS A O 1
#

Foldseek 3Di:
DDDDDDDDDDPPPPPDFFWKFKEFEFEQPPDPQLDQPAQAWEDDPPRTARDYQYQHDPQWSFPPCLVSQCATATSVRHGDDFWAWADDDPGTGQKGWHANDKAFLPLTPPDNHSSLQGIWGKHPADFDTKMKHAGDPQFQFKKKKFFFGHNDQQALTWWKFKFQDPHPPDDGHTFKATEGERGEDDPPDFDESEEIEGDPDHYHHYDDYGRMYMYTRHRRRIMMITTDADPDPVRSHMNITGMMMMGTDGDPDPCVVVVVVVVVVVVVVVVVD

Organism: NCBI:txid2979115

Sequence (273 aa):
MPKKILLLFAATASFTHAATIGVNFLHNGTNPDDIAFGTATAGVAPYAQGNWNFMATDWSGNGVNDAALTSLVTSTGAAVTNLLPITYGIHSDRVHYDSSNTYRSGIGNGSANNTLMNGYLDDASNNQPYINISLDNTVLNATIVLYIHGDATNGPVGRYWLEDWSDPINEGTVITDQVGISSNDYNGTFISAGTYSQTGTPTNVDVATGNYIVFENITANNIRIRGAGNGDPEDFGRAPINAFQLVTVPVPEPSTTALLGLGGLALVLRRRK

Mean predicted aligned error: 7.49 Å

pLDDT: mean 85.09, std 13.19, range [45.56, 98.62]

Nearest PDB structures (foldseek):
  7z8b-assembly1_C  TM=6.109E-01  e=1.830E-02  Homo sapiens
  8atm-assembly1_A  TM=6.295E-01  e=3.458E-02  Homo sapiens
  8atm-assembly1_B  TM=6.245E-01  e=4.358E-02  Homo sapiens
  8e2i-assembly1_A  TM=5.419E-01  e=2.077E-01  Homo sapiens
  6wbx-assembly1_A  TM=4.698E-01  e=1.648E-01  Mycobacteroides abscessus

Radius of gyration: 21.7 Å; Cα contacts (8 Å, |Δi|>4): 687; chains: 1; bounding box: 59×70×52 Å